Protein AF-A0A7S0AYR3-F1 (afdb_monomer_lite)

Secondary structure (DSSP, 8-state):
-------------GGGGG-EEEEEEETTEEEEEEEEEPPTT----STTTT-EEEEE-TT-GGGHHHHHHIIIIIHHHHHHHTT-TTSPPPSEEEEEEEE-SPTT--GGG--EEEEEEE-SS---GGGGGGS--SS-TT--GGG--HHHHHHHHHHHHHHHHHHHHHHHHH--S------SSS---TTS-------TTPPPPPSS-SSEEEE-----TTSGGGSTTB-TTSSBTTHHHHHHHHHHTT-EEEE-

Organism: NCBI:txid73915

Structure (mmCIF, N/CA/C/O backbone):
data_AF-A0A7S0AYR3-F1
#
_entry.id   AF-A0A7S0AYR3-F1
#
loop_
_atom_site.group_PDB
_atom_site.id
_atom_site.type_symbol
_atom_site.label_atom_id
_atom_site.label_alt_id
_atom_site.label_comp_id
_atom_site.label_asym_id
_atom_site.label_entity_id
_atom_site.label_seq_id
_atom_site.pdbx_PDB_ins_code
_atom_site.Cartn_x
_atom_site.Cartn_y
_atom_site.Cartn_z
_atom_site.occupancy
_atom_site.B_iso_or_equiv
_atom_site.a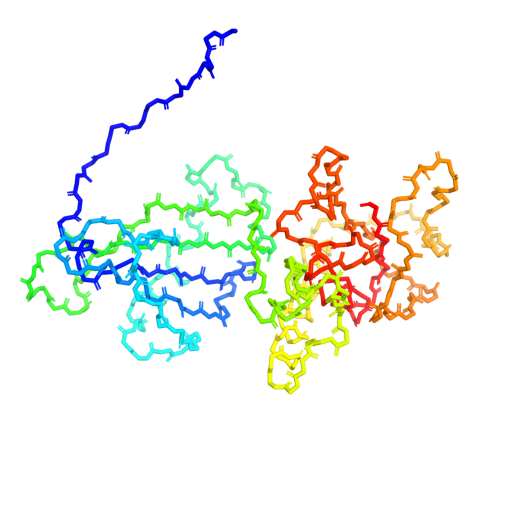uth_seq_id
_atom_site.auth_comp_id
_atom_site.auth_asym_id
_atom_site.auth_atom_id
_atom_site.pdbx_PDB_model_num
ATOM 1 N N . LYS A 1 1 ? -22.789 14.370 -20.259 1.00 51.50 1 LYS A N 1
ATOM 2 C CA . LYS A 1 1 ? -23.523 13.195 -19.720 1.00 51.50 1 LYS A CA 1
ATOM 3 C C . LYS A 1 1 ? -23.728 13.430 -18.230 1.00 51.50 1 LYS A C 1
ATOM 5 O O . LYS A 1 1 ? -22.760 13.829 -17.597 1.00 51.50 1 LYS A O 1
ATOM 10 N N . ALA A 1 2 ? -24.933 13.230 -17.687 1.00 57.47 2 ALA A N 1
ATOM 11 C CA . ALA A 1 2 ? -25.110 13.187 -16.234 1.00 57.47 2 ALA A CA 1
ATOM 12 C C . ALA A 1 2 ? -24.181 12.091 -15.689 1.00 57.47 2 ALA A C 1
ATOM 14 O O . ALA A 1 2 ? -24.206 10.976 -16.206 1.00 57.47 2 ALA A O 1
ATOM 15 N N . ALA A 1 3 ? -23.311 12.425 -14.736 1.00 65.19 3 ALA A N 1
ATOM 16 C CA . ALA A 1 3 ? -22.175 11.589 -14.338 1.00 65.19 3 ALA A CA 1
ATOM 17 C C . ALA A 1 3 ? -22.561 10.263 -13.646 1.00 65.19 3 ALA A C 1
ATOM 19 O O . ALA A 1 3 ? -21.675 9.530 -13.226 1.00 65.19 3 ALA A O 1
ATOM 20 N N . GLY A 1 4 ? -23.858 9.945 -13.530 1.00 81.69 4 GLY A N 1
ATOM 21 C CA . GLY A 1 4 ? -24.338 8.660 -13.013 1.00 81.69 4 GLY A CA 1
ATOM 22 C C . GLY A 1 4 ? -23.860 8.345 -11.595 1.00 81.69 4 GLY A C 1
ATOM 23 O O . GLY A 1 4 ? -23.744 7.174 -11.250 1.00 81.69 4 GLY A O 1
ATOM 24 N N . GLY A 1 5 ? -23.535 9.374 -10.805 1.00 84.44 5 GLY A N 1
ATOM 25 C CA . GLY A 1 5 ? -23.033 9.203 -9.447 1.00 84.44 5 GLY A CA 1
ATOM 26 C C . GLY A 1 5 ? -24.028 8.435 -8.580 1.00 84.44 5 GLY A C 1
ATOM 27 O O . GLY A 1 5 ? -25.239 8.626 -8.691 1.00 84.44 5 GLY A O 1
ATOM 28 N N . GLN A 1 6 ? -23.502 7.566 -7.724 1.00 88.31 6 GLN A N 1
ATOM 29 C CA . GLN A 1 6 ? -24.272 6.868 -6.700 1.00 88.31 6 GLN A CA 1
ATOM 30 C C . GLN A 1 6 ? -24.151 7.625 -5.374 1.00 88.31 6 GLN A C 1
ATOM 32 O O . GLN A 1 6 ? -23.121 8.243 -5.104 1.00 88.31 6 GLN A O 1
ATOM 37 N N . LEU A 1 7 ? -25.203 7.584 -4.555 1.00 89.88 7 LEU A N 1
ATOM 38 C CA . LEU A 1 7 ? -25.220 8.181 -3.222 1.00 89.88 7 LEU A CA 1
ATOM 39 C C . LEU A 1 7 ? -25.260 7.076 -2.170 1.00 89.88 7 LEU A C 1
ATOM 41 O O . LEU A 1 7 ? -26.056 6.144 -2.272 1.00 89.88 7 LEU A O 1
ATOM 45 N N . VAL A 1 8 ? -24.417 7.218 -1.151 1.00 89.06 8 VAL A N 1
ATOM 46 C CA . VAL A 1 8 ? -24.437 6.388 0.052 1.00 89.06 8 VAL A CA 1
ATOM 47 C C . VAL A 1 8 ? -24.886 7.271 1.209 1.00 89.06 8 VAL A C 1
ATOM 49 O O . VAL A 1 8 ? -24.189 8.219 1.566 1.00 89.06 8 VAL A O 1
ATOM 52 N N . ASP A 1 9 ? -26.054 6.970 1.775 1.00 93.00 9 ASP A N 1
ATOM 53 C CA . ASP A 1 9 ? -26.530 7.599 3.007 1.00 93.00 9 ASP A CA 1
ATOM 54 C C . ASP A 1 9 ? -26.055 6.764 4.202 1.00 93.00 9 ASP A C 1
ATOM 56 O O . ASP A 1 9 ? -26.453 5.609 4.372 1.00 93.00 9 ASP A O 1
ATOM 60 N N . GLN A 1 10 ? -25.141 7.326 4.990 1.00 90.75 10 GLN A N 1
ATOM 61 C CA . GLN A 1 10 ? -24.506 6.654 6.120 1.00 90.75 10 GLN A CA 1
ATOM 62 C C . GLN A 1 10 ? -24.654 7.475 7.397 1.00 90.75 10 GLN A C 1
ATOM 64 O O . GLN A 1 10 ? -24.630 8.706 7.388 1.00 90.75 10 GLN A O 1
ATOM 69 N N . ARG A 1 11 ? -24.752 6.782 8.535 1.00 92.56 11 ARG A N 1
ATOM 70 C CA . ARG A 1 11 ? -24.804 7.435 9.844 1.00 92.56 11 ARG A CA 1
ATOM 71 C C . ARG A 1 11 ? -23.529 8.246 10.086 1.00 92.56 11 ARG A C 1
ATOM 73 O O . ARG A 1 11 ? -22.422 7.723 9.980 1.00 92.56 11 ARG A O 1
ATOM 80 N N . PHE A 1 12 ? -23.697 9.488 10.531 1.00 93.00 12 PHE A N 1
ATOM 81 C CA . PHE A 1 12 ? -22.582 10.315 10.977 1.00 93.00 12 PHE A CA 1
ATOM 82 C C . PHE A 1 12 ? -21.907 9.735 12.231 1.00 93.00 12 PHE A C 1
ATOM 84 O O . PHE A 1 12 ? -22.576 9.418 13.217 1.00 93.00 12 PHE A O 1
ATOM 91 N N . CYS A 1 13 ? -20.576 9.632 12.203 1.00 94.50 13 CYS A N 1
ATOM 92 C CA . CYS A 1 13 ? -19.769 9.154 13.324 1.00 94.50 13 CYS A CA 1
ATOM 93 C C . CYS A 1 13 ? -19.052 10.332 13.998 1.00 94.50 13 CYS A C 1
ATOM 95 O O . CYS A 1 13 ? -18.014 10.774 13.506 1.00 94.50 13 CYS A O 1
ATOM 97 N N . PRO A 1 14 ? -19.577 10.857 15.122 1.00 94.44 14 PRO A N 1
ATOM 98 C CA . PRO A 1 14 ? -19.127 12.131 15.684 1.00 94.44 14 PRO A CA 1
ATOM 99 C C . PRO A 1 14 ? -17.689 12.104 16.203 1.00 94.44 14 PRO A C 1
ATOM 101 O O . PRO A 1 14 ? -17.034 13.142 16.221 1.00 94.44 14 PRO A O 1
ATOM 104 N N . ARG A 1 15 ? -17.160 10.928 16.562 1.00 95.75 15 ARG A N 1
ATOM 105 C CA . ARG A 1 15 ? -15.766 10.781 17.005 1.00 95.75 15 ARG A CA 1
ATOM 106 C C . ARG A 1 15 ? -14.754 10.844 15.854 1.00 95.75 15 ARG A C 1
ATOM 108 O O . ARG A 1 15 ? -13.565 10.707 16.105 1.00 95.75 15 ARG A O 1
ATOM 115 N N . ILE A 1 16 ? -15.168 11.153 14.618 1.00 95.38 16 ILE A N 1
ATOM 116 C CA . ILE A 1 16 ? -14.233 11.508 13.532 1.00 95.38 16 ILE A CA 1
ATOM 117 C C . ILE A 1 16 ? -13.296 12.663 13.921 1.00 95.38 16 ILE A C 1
ATOM 119 O O . ILE A 1 16 ? -12.164 12.725 13.451 1.00 95.38 16 ILE A O 1
ATOM 123 N N . VAL A 1 17 ? -13.720 13.538 14.839 1.00 95.25 17 VAL A N 1
ATOM 124 C CA . VAL A 1 17 ? -12.881 14.611 15.403 1.00 95.25 17 VAL A CA 1
ATOM 125 C C . VAL A 1 17 ? -11.670 14.086 16.192 1.00 95.25 17 VAL A C 1
ATOM 127 O O . VAL A 1 17 ? -10.674 14.792 16.352 1.00 95.25 17 VAL A O 1
ATOM 130 N N . GLU A 1 18 ? -11.725 12.840 16.671 1.00 95.38 18 GLU A N 1
ATOM 131 C CA . GLU A 1 18 ? -10.595 12.150 17.306 1.00 95.38 18 GLU A CA 1
ATOM 132 C C . GLU A 1 18 ? -9.634 11.560 16.273 1.00 95.38 18 GLU A C 1
ATOM 134 O O . GLU A 1 18 ? -8.476 11.299 16.595 1.00 95.38 18 GLU A O 1
ATOM 139 N N . GLY A 1 19 ? -10.086 11.422 15.030 1.00 95.38 19 GLY A N 1
ATOM 140 C CA . GLY A 1 19 ? -9.320 10.995 13.873 1.00 95.38 19 GLY A CA 1
ATOM 141 C C . GLY A 1 19 ? -9.738 9.638 13.321 1.00 95.38 19 GLY A C 1
ATOM 142 O O . GLY A 1 19 ? -10.281 8.783 14.016 1.00 95.38 19 GLY A O 1
ATOM 143 N N . GLU A 1 20 ? -9.447 9.460 12.041 1.00 96.50 20 GLU A N 1
ATOM 144 C CA . GLU A 1 20 ? -9.589 8.204 11.316 1.00 96.50 20 GLU A CA 1
ATOM 145 C C . GLU A 1 20 ? -8.291 7.400 11.426 1.00 96.50 20 GLU A C 1
ATOM 147 O O . GLU A 1 20 ? -7.193 7.956 11.340 1.00 96.50 20 GLU A O 1
ATOM 152 N N . VAL A 1 21 ? -8.401 6.090 11.614 1.00 97.44 21 VAL A N 1
ATOM 153 C CA . VAL A 1 21 ? -7.250 5.187 11.704 1.00 97.44 21 VAL A CA 1
ATOM 154 C C . VAL A 1 21 ? -7.189 4.353 10.436 1.00 97.44 21 VAL A C 1
ATOM 156 O O . VAL A 1 21 ? -8.053 3.520 10.201 1.00 97.44 21 VAL A O 1
ATOM 159 N N . ARG A 1 22 ? -6.163 4.557 9.617 1.00 97.19 22 ARG A N 1
ATOM 160 C CA . ARG A 1 22 ? -5.899 3.764 8.415 1.00 97.19 22 ARG A CA 1
ATOM 161 C C . ARG A 1 22 ? -4.898 2.665 8.727 1.00 97.19 22 ARG A C 1
ATOM 163 O O . ARG A 1 22 ? -3.806 2.959 9.208 1.00 97.19 22 ARG A O 1
ATOM 170 N N . PHE A 1 23 ? -5.225 1.423 8.394 1.00 97.88 23 PHE A N 1
ATOM 171 C CA . PHE A 1 23 ? -4.234 0.350 8.325 1.00 97.88 23 PHE A CA 1
ATOM 172 C C . PHE A 1 23 ? -3.729 0.199 6.898 1.00 97.88 23 PHE A C 1
ATOM 174 O O . PHE A 1 23 ? -4.521 0.118 5.961 1.00 97.88 23 PHE A O 1
ATOM 181 N N . ASN A 1 24 ? -2.412 0.116 6.757 1.00 97.06 24 ASN A N 1
ATOM 182 C CA . ASN A 1 24 ? -1.744 -0.314 5.539 1.00 97.06 24 ASN A CA 1
ATOM 183 C C . ASN A 1 24 ? -1.625 -1.838 5.570 1.00 97.06 24 ASN A C 1
ATOM 185 O O . ASN A 1 24 ? -1.014 -2.391 6.485 1.00 97.06 24 ASN A O 1
ATOM 189 N N . MET A 1 25 ? -2.224 -2.510 4.593 1.00 98.06 25 MET A N 1
ATOM 190 C CA . MET A 1 25 ? -2.400 -3.957 4.583 1.00 98.06 25 MET A CA 1
ATOM 191 C C . MET A 1 25 ? -1.690 -4.581 3.382 1.00 98.06 25 MET A C 1
ATOM 193 O O . MET A 1 25 ? -1.932 -4.199 2.236 1.00 98.06 25 MET A O 1
ATOM 197 N N . ILE A 1 26 ? -0.855 -5.589 3.643 1.00 97.88 26 ILE A N 1
ATOM 198 C CA . ILE A 1 26 ? -0.273 -6.456 2.616 1.00 97.88 26 ILE A CA 1
ATOM 199 C C . ILE A 1 26 ? -0.867 -7.854 2.768 1.00 97.88 26 ILE A C 1
ATOM 201 O O . ILE A 1 26 ? -0.518 -8.605 3.686 1.00 97.88 26 ILE A O 1
ATOM 205 N N . GLY A 1 27 ? -1.817 -8.189 1.897 1.00 96.44 27 GLY A N 1
ATOM 206 C CA . GLY A 1 27 ? -2.684 -9.345 2.084 1.00 96.44 27 GLY A CA 1
ATOM 207 C C . GLY A 1 27 ? -3.439 -9.252 3.413 1.00 96.44 27 GLY A C 1
ATOM 208 O O . GLY A 1 27 ? -4.215 -8.329 3.645 1.00 96.44 27 GLY A O 1
ATOM 209 N N . ASP A 1 28 ? -3.181 -10.202 4.305 1.00 96.38 28 ASP A N 1
ATOM 210 C CA . ASP A 1 28 ? -3.759 -10.282 5.650 1.00 96.38 28 ASP A CA 1
ATOM 211 C C . ASP A 1 28 ? -2.890 -9.649 6.753 1.00 96.38 28 ASP A C 1
ATOM 213 O O . ASP A 1 28 ? -3.198 -9.771 7.937 1.00 96.38 28 ASP A O 1
ATOM 217 N N . THR A 1 29 ? -1.787 -8.993 6.389 1.00 97.69 29 THR A N 1
ATOM 218 C CA . THR A 1 29 ? -0.799 -8.468 7.339 1.00 97.69 29 THR A CA 1
ATOM 219 C C . THR A 1 29 ? -0.869 -6.946 7.408 1.00 97.69 29 THR A C 1
ATOM 221 O O . THR A 1 29 ? -0.679 -6.279 6.394 1.00 97.69 29 THR A O 1
ATOM 224 N N . CYS A 1 30 ? -1.101 -6.391 8.600 1.00 97.75 30 CYS A N 1
ATOM 225 C CA . CYS A 1 30 ? -0.952 -4.955 8.838 1.00 97.75 30 CYS A CA 1
ATOM 226 C C . CYS A 1 30 ? 0.539 -4.600 8.875 1.00 97.75 30 CYS A C 1
ATOM 228 O O . CYS A 1 30 ? 1.306 -5.223 9.607 1.00 97.75 30 CYS A O 1
ATOM 230 N N . THR A 1 31 ? 0.957 -3.619 8.081 1.00 96.25 31 THR A N 1
ATOM 231 C CA . THR A 1 31 ? 2.358 -3.186 7.992 1.00 96.25 31 THR A CA 1
ATOM 232 C C . THR A 1 31 ? 2.607 -1.804 8.564 1.00 96.25 31 THR A C 1
ATOM 234 O O . THR A 1 31 ? 3.761 -1.447 8.772 1.00 96.25 31 THR A O 1
ATOM 237 N N . GLY A 1 32 ? 1.555 -1.034 8.817 1.00 96.00 32 GLY A N 1
ATOM 238 C CA . GLY A 1 32 ? 1.656 0.294 9.397 1.00 96.00 32 GLY A CA 1
ATOM 239 C C . GLY A 1 32 ? 0.284 0.889 9.659 1.00 96.00 32 GLY A C 1
ATOM 240 O O . GLY A 1 32 ? -0.708 0.495 9.041 1.00 96.00 32 GLY A O 1
ATOM 241 N N . ILE A 1 33 ? 0.247 1.846 10.576 1.00 97.38 33 ILE A N 1
ATOM 242 C CA . ILE A 1 33 ? -0.976 2.512 11.009 1.00 97.38 33 ILE A CA 1
ATOM 243 C C . ILE A 1 33 ? -0.800 4.015 10.807 1.00 97.38 33 ILE A C 1
ATOM 245 O O . ILE A 1 33 ? 0.235 4.580 11.153 1.00 97.38 33 ILE A O 1
ATOM 249 N N . ILE A 1 34 ? -1.809 4.671 10.243 1.00 95.19 34 ILE A N 1
ATOM 250 C CA . ILE A 1 34 ? -1.836 6.123 10.068 1.00 95.19 34 ILE A CA 1
ATOM 251 C C . ILE A 1 34 ? -3.046 6.661 10.817 1.00 95.19 34 ILE A C 1
ATOM 253 O O . ILE A 1 34 ? -4.183 6.355 10.466 1.00 95.19 34 ILE A O 1
ATOM 257 N N . HIS A 1 35 ? -2.810 7.486 11.832 1.00 96.69 35 HIS A N 1
ATOM 258 C CA . HIS A 1 35 ? -3.869 8.222 12.515 1.00 96.69 35 HIS A CA 1
ATOM 259 C C . HIS A 1 35 ? -4.005 9.600 11.871 1.00 96.69 35 HIS A C 1
ATOM 261 O O . HIS A 1 35 ? -3.099 10.428 11.961 1.00 96.69 35 HIS A O 1
ATOM 267 N N . LYS A 1 36 ? -5.127 9.827 11.191 1.00 95.25 36 LYS A N 1
ATOM 268 C CA . LYS A 1 36 ? -5.442 11.060 10.471 1.00 95.25 36 LYS A CA 1
ATOM 269 C C . LYS A 1 36 ? -6.428 11.872 11.300 1.00 95.25 36 LYS A C 1
ATOM 271 O O . LYS A 1 36 ? -7.623 11.576 11.331 1.00 95.25 36 LYS A O 1
ATOM 276 N N . LYS A 1 37 ? -5.942 12.896 11.994 1.00 95.44 37 LYS A N 1
ATOM 277 C CA . LYS A 1 37 ? -6.790 13.768 12.807 1.00 95.44 37 LYS A CA 1
ATOM 278 C C . LYS A 1 37 ? -7.202 15.000 11.995 1.00 95.44 37 LYS A C 1
ATOM 280 O O . LYS A 1 37 ? -6.307 15.703 11.523 1.00 95.44 37 LYS A O 1
ATOM 285 N N . PRO A 1 38 ? -8.507 15.291 11.836 1.00 94.69 38 PRO A N 1
ATOM 286 C CA . PRO A 1 38 ? -8.954 16.532 11.214 1.00 94.69 38 PRO A CA 1
ATOM 287 C C . PRO A 1 38 ? -8.328 17.760 11.877 1.00 94.69 38 PRO A C 1
ATOM 289 O O . PRO A 1 38 ? -8.030 17.747 13.076 1.00 94.69 38 PRO A O 1
ATOM 292 N N . LYS A 1 39 ? -8.178 18.847 11.112 1.00 93.94 39 LYS A N 1
ATOM 293 C CA . LYS A 1 39 ? -7.887 20.159 11.707 1.00 93.94 39 LYS A CA 1
ATOM 294 C C . LYS A 1 39 ? -8.950 20.518 12.749 1.00 93.94 39 LYS A C 1
ATOM 296 O O . LYS A 1 39 ? -10.088 20.058 12.657 1.00 93.94 39 LYS A O 1
ATOM 301 N N . GLU A 1 40 ? -8.605 21.378 13.699 1.00 92.06 40 GLU A N 1
ATOM 302 C CA . GLU A 1 40 ? -9.561 21.867 14.694 1.00 92.06 40 GLU A CA 1
ATOM 303 C C . GLU A 1 40 ? -10.818 22.460 14.026 1.00 92.06 40 GLU A C 1
ATOM 305 O O . GLU A 1 40 ? -10.735 23.165 13.018 1.00 92.06 40 GLU A O 1
ATOM 310 N N . GLY A 1 41 ? -11.997 22.096 14.543 1.00 90.31 41 GLY A N 1
ATOM 311 C CA . GLY A 1 41 ? -13.297 22.443 13.953 1.00 90.31 41 GLY A CA 1
ATOM 312 C C . GLY A 1 41 ? -13.646 21.704 12.650 1.00 90.31 41 GLY A C 1
ATOM 313 O O . GLY A 1 41 ? -14.733 21.897 12.111 1.00 90.31 41 GLY A O 1
ATOM 314 N N . GLY A 1 42 ? -12.752 20.861 12.127 1.00 89.81 42 GLY A N 1
ATOM 315 C CA . GLY A 1 42 ? -12.965 20.052 10.932 1.00 89.81 42 GLY A CA 1
ATOM 316 C C . GLY A 1 42 ? -13.549 18.669 11.230 1.00 89.81 42 GLY A C 1
ATOM 317 O O . GLY A 1 42 ? -13.337 18.092 12.292 1.00 89.81 42 GLY A O 1
ATOM 318 N N . ILE A 1 43 ? -14.245 18.111 10.238 1.00 90.12 43 ILE A N 1
ATOM 319 C CA . ILE A 1 43 ? -14.801 16.744 10.270 1.00 90.12 43 ILE A CA 1
ATOM 320 C C . ILE A 1 43 ? -14.255 15.848 9.146 1.00 90.12 43 ILE A C 1
ATOM 322 O O . ILE A 1 43 ? -14.737 14.738 8.958 1.00 90.12 43 ILE A O 1
ATOM 326 N N . SER A 1 44 ? -13.268 16.328 8.380 1.00 86.56 44 SER A N 1
ATOM 327 C CA . SER A 1 44 ? -12.641 15.581 7.282 1.00 86.56 44 SER A CA 1
ATOM 328 C C . SER A 1 44 ? -11.165 15.338 7.563 1.00 86.56 44 SER A C 1
ATOM 330 O O . SER A 1 44 ? -10.405 16.296 7.714 1.00 86.56 44 SER A O 1
ATOM 332 N N . ALA A 1 45 ? -10.782 14.061 7.578 1.00 82.06 45 ALA A N 1
ATOM 333 C CA . ALA A 1 45 ? -9.422 13.573 7.810 1.00 82.06 45 ALA A CA 1
ATOM 334 C C . ALA A 1 45 ? -8.597 13.402 6.509 1.00 82.06 45 ALA A C 1
ATOM 336 O O . ALA A 1 45 ? -7.473 12.892 6.522 1.00 82.06 45 ALA A O 1
ATOM 337 N N . VAL A 1 46 ? -9.152 13.815 5.365 1.00 80.12 46 VAL A N 1
ATOM 338 C CA . VAL A 1 46 ? -8.547 13.639 4.035 1.00 80.12 46 VAL A CA 1
ATOM 339 C C . VAL A 1 46 ? -7.325 14.553 3.848 1.00 80.12 46 VAL A C 1
ATOM 341 O O . VAL A 1 46 ? -7.194 15.599 4.486 1.00 80.12 46 VAL A O 1
ATOM 344 N N . GLY A 1 47 ? -6.399 14.155 2.973 1.00 72.94 47 GLY A N 1
ATOM 345 C CA . GLY A 1 47 ? -5.243 14.972 2.607 1.00 72.94 47 GLY A CA 1
ATOM 346 C C . GLY A 1 47 ? -5.675 16.324 2.027 1.00 72.94 47 GLY A C 1
ATOM 347 O O . GLY A 1 47 ? -6.667 16.412 1.309 1.00 72.94 47 GLY A O 1
ATOM 348 N N . GLY A 1 48 ? -4.950 17.392 2.364 1.00 74.12 48 GLY A N 1
ATOM 349 C CA . GLY A 1 48 ? -5.253 18.750 1.890 1.00 74.12 48 GLY A CA 1
ATOM 350 C C . GLY A 1 48 ? -6.297 19.518 2.711 1.00 74.12 48 GLY A C 1
ATOM 351 O O . GLY A 1 48 ? -6.462 20.715 2.498 1.00 74.12 48 GLY A O 1
ATOM 352 N N . THR A 1 49 ? -6.953 18.901 3.703 1.00 82.06 49 THR A N 1
ATOM 353 C CA . THR A 1 49 ? -7.911 19.611 4.581 1.00 82.06 49 THR A CA 1
ATOM 354 C C . THR A 1 49 ? -7.263 20.292 5.792 1.00 82.06 49 THR A C 1
ATOM 356 O O . THR A 1 49 ? -7.965 20.926 6.583 1.00 82.06 49 THR A O 1
ATOM 359 N N . GLY A 1 50 ? -5.937 20.182 5.940 1.00 86.12 50 GLY A N 1
ATOM 360 C CA . GLY A 1 50 ? -5.184 20.612 7.128 1.00 86.12 50 GLY A CA 1
ATOM 361 C C . GLY A 1 50 ? -5.118 19.559 8.240 1.00 86.12 50 GLY A C 1
ATOM 362 O O . GLY A 1 50 ? -4.728 19.873 9.359 1.00 86.12 50 GLY A O 1
ATOM 363 N N . SER A 1 51 ? -5.524 18.325 7.944 1.00 90.44 51 SER A N 1
ATOM 364 C CA . SER A 1 51 ? -5.431 17.188 8.860 1.00 90.44 51 SER A CA 1
ATOM 365 C C . SER A 1 51 ? -3.984 16.853 9.239 1.00 90.44 51 SER A C 1
ATOM 367 O O . SER A 1 51 ? -3.084 16.920 8.403 1.00 90.44 51 SER A O 1
ATOM 369 N N . ILE A 1 52 ? -3.778 16.431 10.486 1.00 91.19 52 ILE A N 1
ATOM 370 C CA . ILE A 1 52 ? -2.484 15.995 11.026 1.00 91.19 52 ILE A CA 1
ATOM 371 C C . ILE A 1 52 ? -2.384 14.475 10.908 1.00 91.19 52 ILE A C 1
ATOM 373 O O . ILE A 1 52 ? -3.305 13.757 11.298 1.00 91.19 52 ILE A O 1
ATOM 377 N N . TYR A 1 53 ? -1.273 13.994 10.350 1.00 92.38 53 TYR A N 1
ATOM 378 C CA . TYR A 1 53 ? -1.035 12.579 10.077 1.00 92.38 53 TYR A CA 1
ATOM 379 C C . TYR A 1 53 ? 0.072 12.084 10.999 1.00 92.38 53 TYR A C 1
ATOM 381 O O . TYR A 1 53 ? 1.205 12.558 10.914 1.00 92.38 53 TYR A O 1
ATOM 389 N N . THR A 1 54 ? -0.249 11.110 11.846 1.00 94.81 54 THR A N 1
ATOM 390 C CA . THR A 1 54 ? 0.738 10.424 12.683 1.00 94.81 54 THR A CA 1
ATOM 391 C C . THR A 1 54 ? 0.914 8.999 12.187 1.00 94.81 54 THR A C 1
ATOM 393 O O . THR A 1 54 ? -0.066 8.274 12.015 1.00 94.81 54 THR A O 1
ATOM 396 N N . PHE A 1 55 ? 2.161 8.604 11.949 1.00 93.50 55 PHE A N 1
ATOM 397 C CA . PHE A 1 55 ? 2.521 7.291 11.423 1.00 93.50 55 PHE A CA 1
ATOM 398 C C . PHE A 1 55 ? 3.054 6.413 12.549 1.00 93.50 55 PHE A C 1
ATOM 400 O O . PHE A 1 55 ? 3.936 6.832 13.296 1.00 93.50 55 PHE A O 1
ATOM 407 N N . TYR A 1 56 ? 2.542 5.193 12.631 1.00 95.94 56 TYR A N 1
ATOM 408 C CA . TYR A 1 56 ? 2.917 4.205 13.628 1.00 95.94 56 TYR A CA 1
ATOM 409 C C . TYR A 1 56 ? 3.267 2.868 12.972 1.00 95.94 56 TYR A C 1
ATOM 411 O O . TYR A 1 56 ? 2.837 2.563 11.852 1.00 95.94 56 TYR A O 1
ATOM 419 N N . GLY A 1 57 ? 4.028 2.053 13.703 1.00 95.00 57 GLY A N 1
ATOM 420 C CA . GLY A 1 57 ? 4.232 0.648 13.366 1.00 95.00 57 GLY A CA 1
ATOM 421 C C . GLY A 1 57 ? 2.959 -0.189 13.572 1.00 95.00 57 GLY A C 1
ATOM 422 O O . GLY A 1 57 ? 1.995 0.280 14.180 1.00 95.00 57 GLY A O 1
ATOM 423 N N . PRO A 1 58 ? 2.939 -1.439 13.080 1.00 95.75 58 PRO A N 1
ATOM 424 C CA . PRO A 1 58 ? 1.775 -2.322 13.198 1.00 95.75 58 PRO A CA 1
ATOM 425 C C . PRO A 1 58 ? 1.476 -2.764 14.642 1.00 95.75 58 PRO A C 1
ATOM 427 O O . PRO A 1 58 ? 0.341 -3.136 14.935 1.00 95.75 58 PRO A O 1
ATOM 430 N N . ASP A 1 59 ? 2.467 -2.682 15.535 1.00 96.38 59 ASP A N 1
ATOM 431 C CA . ASP A 1 59 ? 2.385 -3.110 16.939 1.00 96.38 59 ASP A CA 1
ATOM 432 C C . ASP A 1 59 ? 2.091 -1.955 17.916 1.00 96.38 59 ASP A C 1
ATOM 434 O O . ASP A 1 59 ? 2.302 -2.087 19.120 1.00 96.38 59 ASP A O 1
ATOM 438 N N . GLU A 1 60 ? 1.632 -0.807 17.413 1.00 97.62 60 GLU A N 1
ATOM 439 C CA . GLU A 1 60 ? 1.325 0.367 18.234 1.00 97.62 60 GLU A CA 1
ATOM 440 C C . GLU A 1 60 ? 0.290 0.055 19.326 1.00 97.62 60 GLU A C 1
ATOM 442 O O . GLU A 1 60 ? -0.857 -0.300 19.030 1.00 97.62 60 GLU A O 1
ATOM 447 N N . GLU A 1 61 ? 0.682 0.246 20.592 1.00 96.62 61 GLU A N 1
ATOM 448 C CA . GLU A 1 61 ? -0.136 -0.126 21.753 1.00 96.62 61 GLU A CA 1
ATOM 449 C C . GLU A 1 61 ? -1.476 0.617 21.748 1.00 96.62 61 GLU A C 1
ATOM 451 O O . GLU A 1 61 ? -2.510 0.006 22.005 1.00 96.62 61 GLU A O 1
ATOM 456 N N . LYS A 1 62 ? -1.483 1.895 21.338 1.00 94.94 62 LYS A N 1
ATOM 457 C CA . LYS A 1 62 ? -2.694 2.727 21.257 1.00 94.94 62 LYS A CA 1
ATOM 458 C C . LYS A 1 62 ? -3.820 2.109 20.417 1.00 94.94 62 LYS A C 1
ATOM 460 O O . LYS A 1 62 ? -4.986 2.405 20.657 1.00 94.94 62 LYS A O 1
ATOM 465 N N . PHE A 1 63 ? -3.492 1.295 19.412 1.00 96.69 63 PHE A N 1
ATOM 466 C CA . PHE A 1 63 ? -4.476 0.677 18.514 1.00 96.69 63 PHE A CA 1
ATOM 467 C C . PHE A 1 63 ? -4.508 -0.846 18.627 1.00 96.69 63 PHE A C 1
ATOM 469 O O . PHE A 1 63 ? -5.159 -1.515 17.824 1.00 96.69 63 PHE A O 1
ATOM 476 N N . LYS A 1 64 ? -3.838 -1.426 19.622 1.00 96.00 64 LYS A N 1
ATOM 477 C CA . LYS A 1 64 ? -3.638 -2.872 19.734 1.00 96.00 64 LYS A CA 1
ATOM 478 C C . LYS A 1 64 ? -4.932 -3.659 19.857 1.00 96.00 64 LYS A C 1
ATOM 480 O O . LYS A 1 64 ? -5.043 -4.731 19.254 1.00 96.00 64 LYS A O 1
ATOM 485 N N . THR A 1 65 ? -5.915 -3.141 20.592 1.00 95.62 65 THR A N 1
ATOM 486 C CA . THR A 1 65 ? -7.235 -3.774 20.711 1.00 95.62 65 THR A CA 1
ATOM 487 C C . THR A 1 65 ? -7.938 -3.831 19.352 1.00 95.62 65 THR A C 1
ATOM 489 O O . THR A 1 65 ? -8.412 -4.898 18.946 1.00 95.62 65 THR A O 1
ATOM 492 N N . LEU A 1 66 ? -7.922 -2.727 18.592 1.00 97.38 66 LEU A N 1
ATOM 493 C CA . LEU A 1 66 ? -8.432 -2.672 17.219 1.00 97.38 66 LEU A CA 1
ATOM 494 C C . LEU A 1 66 ? -7.671 -3.638 16.301 1.00 97.38 66 LEU A C 1
ATOM 496 O O . LEU A 1 66 ? -8.296 -4.484 15.662 1.00 97.38 66 LEU A O 1
ATOM 500 N N . THR A 1 67 ? -6.338 -3.562 16.272 1.00 97.44 67 THR A N 1
ATOM 501 C CA . THR A 1 67 ? -5.478 -4.417 15.441 1.00 97.44 67 THR A CA 1
ATOM 502 C C . THR A 1 67 ? -5.737 -5.895 15.720 1.00 97.44 67 THR A C 1
ATOM 504 O O . THR A 1 67 ? -5.982 -6.676 14.801 1.00 97.44 67 THR A O 1
ATOM 507 N N . THR A 1 68 ? -5.763 -6.288 16.995 1.00 96.06 68 THR A N 1
ATOM 508 C CA . THR A 1 68 ? -5.976 -7.681 17.407 1.00 96.06 68 THR A CA 1
ATOM 509 C C . THR A 1 68 ? -7.349 -8.185 16.981 1.00 96.06 68 THR A C 1
ATOM 511 O O . THR A 1 68 ? -7.450 -9.256 16.374 1.00 96.06 68 THR A O 1
ATOM 514 N N . ASN A 1 69 ? -8.404 -7.423 17.275 1.00 95.56 69 ASN A N 1
ATOM 515 C CA . ASN A 1 69 ? -9.770 -7.802 16.927 1.00 95.56 69 ASN A CA 1
ATOM 516 C C . ASN A 1 69 ? -9.951 -7.885 15.410 1.00 95.56 69 ASN A C 1
ATOM 518 O O . ASN A 1 69 ? -10.492 -8.873 14.905 1.00 95.56 69 ASN A O 1
ATOM 522 N N . TYR A 1 70 ? -9.440 -6.899 14.676 1.00 97.06 70 TYR A N 1
ATOM 523 C CA . TYR A 1 70 ? -9.566 -6.864 13.230 1.00 97.06 70 TYR A CA 1
ATOM 524 C C . TYR A 1 70 ? -8.865 -8.055 12.575 1.00 97.06 70 TYR A C 1
ATOM 526 O O . TYR A 1 70 ? -9.520 -8.850 11.899 1.00 97.06 70 TYR A O 1
ATOM 534 N N . LEU A 1 71 ? -7.569 -8.248 12.841 1.00 97.00 71 LEU A N 1
ATOM 535 C CA . LEU A 1 71 ? -6.774 -9.286 12.180 1.00 97.00 71 LEU A CA 1
ATOM 536 C C . LEU A 1 71 ? -7.221 -10.706 12.554 1.00 97.00 71 LEU A C 1
ATOM 538 O O . LEU A 1 71 ? -7.247 -11.586 11.696 1.00 97.00 71 LEU A O 1
ATOM 542 N N . LYS A 1 72 ? -7.606 -10.952 13.816 1.00 95.50 72 LYS A N 1
ATOM 543 C CA . LYS A 1 72 ? -7.954 -12.310 14.279 1.00 95.50 72 LYS A CA 1
ATOM 544 C C . LYS A 1 72 ? -9.414 -12.690 14.039 1.00 95.50 72 LYS A C 1
ATOM 546 O O . LYS A 1 72 ? -9.714 -13.874 13.869 1.00 95.50 72 LYS A O 1
ATOM 551 N N . ARG A 1 73 ? -10.342 -11.728 14.071 1.00 94.00 73 ARG A N 1
ATOM 552 C CA . ARG A 1 73 ? -11.788 -12.011 14.081 1.00 94.00 73 ARG A CA 1
ATOM 553 C C . ARG A 1 73 ? -12.511 -11.497 12.846 1.00 94.00 73 ARG A C 1
ATOM 555 O O . ARG A 1 73 ? -13.353 -12.226 12.311 1.00 94.00 73 ARG A O 1
ATOM 562 N N . ASP A 1 74 ? -12.240 -10.262 12.438 1.00 95.81 74 ASP A N 1
ATOM 563 C CA . ASP A 1 74 ? -13.122 -9.535 11.520 1.00 95.81 74 ASP A CA 1
ATOM 564 C C . ASP A 1 74 ? -12.634 -9.559 10.070 1.00 95.81 74 ASP A C 1
ATOM 566 O O . ASP A 1 74 ? -13.457 -9.704 9.169 1.00 95.81 74 ASP A O 1
ATOM 570 N N . LEU A 1 75 ? -11.319 -9.571 9.838 1.00 96.75 75 LEU A N 1
ATOM 571 C CA . LEU A 1 75 ? -10.708 -9.602 8.508 1.00 96.75 75 LEU A CA 1
ATOM 572 C C . LEU A 1 75 ? -11.249 -10.741 7.628 1.00 96.75 75 LEU A C 1
ATOM 574 O O . LEU A 1 75 ? -11.640 -10.529 6.482 1.00 96.75 75 LEU A O 1
ATOM 578 N N . ARG A 1 76 ? -11.371 -11.949 8.190 1.00 95.25 76 ARG A N 1
ATOM 579 C CA . ARG A 1 76 ? -11.907 -13.131 7.487 1.00 95.25 76 ARG A CA 1
ATOM 580 C C . ARG A 1 76 ? -13.361 -12.984 7.022 1.00 95.25 76 ARG A C 1
ATOM 582 O O . ARG A 1 76 ? -13.821 -13.777 6.209 1.00 95.25 76 ARG A O 1
ATOM 589 N N . LYS A 1 77 ? -14.102 -12.012 7.561 1.00 95.81 77 LYS A N 1
ATOM 590 C CA . LYS A 1 77 ? -15.500 -11.739 7.200 1.00 95.81 77 LYS A CA 1
ATOM 591 C C . LYS A 1 77 ? -15.618 -10.719 6.067 1.00 95.81 77 LYS A C 1
ATOM 593 O O . LYS A 1 77 ? -16.690 -10.640 5.472 1.00 95.81 77 LYS A O 1
ATOM 598 N N . VAL A 1 78 ? -14.555 -9.967 5.757 1.00 94.31 78 VAL A N 1
ATOM 599 C CA . VAL A 1 78 ? -14.583 -8.870 4.774 1.00 94.31 78 VAL A CA 1
ATOM 600 C C . VAL A 1 78 ? -14.932 -9.395 3.383 1.00 94.31 78 VAL A C 1
ATOM 602 O O . VAL A 1 78 ? -15.993 -9.064 2.864 1.00 94.31 78 VAL A O 1
ATOM 605 N N . MET A 1 79 ? -14.107 -10.279 2.809 1.00 95.38 79 MET A N 1
ATOM 606 C CA . MET A 1 79 ? -14.334 -10.786 1.447 1.00 95.38 79 MET A CA 1
ATOM 607 C C . MET A 1 79 ? -15.689 -11.506 1.292 1.00 95.38 79 MET A C 1
ATOM 609 O O . MET A 1 79 ? -16.398 -11.213 0.328 1.00 95.38 79 MET A O 1
ATOM 613 N N . PRO A 1 80 ? -16.133 -12.369 2.236 1.00 96.19 80 PRO A N 1
ATOM 614 C CA . PRO A 1 80 ? -17.489 -12.917 2.204 1.00 96.19 80 PRO A CA 1
ATOM 615 C C . PRO A 1 80 ? -18.603 -11.868 2.231 1.00 96.19 80 PRO A C 1
ATOM 617 O O . PRO A 1 80 ? -19.574 -12.010 1.493 1.00 96.19 80 PRO A O 1
ATOM 620 N N . SER A 1 81 ? -18.463 -10.805 3.029 1.00 94.62 81 SER A N 1
ATOM 621 C CA . SER A 1 81 ? -19.474 -9.738 3.111 1.00 94.62 81 SER A CA 1
ATOM 622 C C . SER A 1 81 ? -19.573 -8.920 1.821 1.00 94.62 81 SER A C 1
ATOM 624 O O . SER A 1 81 ? -20.621 -8.350 1.539 1.00 94.62 81 SER A O 1
ATOM 626 N N . LEU A 1 82 ? -18.505 -8.899 1.018 1.00 92.56 82 LEU A N 1
ATOM 627 C CA . LEU A 1 82 ? -18.478 -8.284 -0.311 1.00 92.56 82 LEU A CA 1
ATOM 628 C C . LEU A 1 82 ? -18.979 -9.228 -1.421 1.00 92.56 82 LEU A C 1
ATOM 630 O O . LEU A 1 82 ? -18.967 -8.855 -2.589 1.00 92.56 82 LEU A O 1
ATOM 634 N N . GLY A 1 83 ? -19.385 -10.460 -1.089 1.00 95.94 83 GLY A N 1
ATOM 635 C CA . GLY A 1 83 ? -19.749 -11.480 -2.080 1.00 95.94 83 GLY A CA 1
ATOM 636 C C . GLY A 1 83 ? -18.550 -12.075 -2.832 1.00 95.94 83 GLY A C 1
ATOM 637 O O . GLY A 1 83 ? -18.731 -12.780 -3.820 1.00 95.94 83 GLY A O 1
ATOM 638 N N . LEU A 1 84 ? -17.328 -11.834 -2.349 1.00 95.19 84 LEU A N 1
ATOM 639 C CA . LEU A 1 84 ? -16.060 -12.221 -2.973 1.00 95.19 84 LEU A CA 1
ATOM 640 C C . LEU A 1 84 ? -15.335 -13.311 -2.169 1.00 95.19 84 LEU A C 1
ATOM 642 O O . LEU A 1 84 ? -14.113 -13.368 -2.141 1.00 95.19 84 LEU A O 1
ATOM 646 N N . ALA A 1 85 ? -16.073 -14.195 -1.489 1.00 94.12 85 ALA A N 1
ATOM 647 C CA . ALA A 1 85 ? -15.502 -15.208 -0.590 1.00 94.12 85 ALA A CA 1
ATOM 648 C C . ALA A 1 85 ? -14.476 -16.153 -1.250 1.00 94.12 85 ALA A C 1
ATOM 650 O O . ALA A 1 85 ? -13.681 -16.772 -0.547 1.00 94.12 85 ALA A O 1
ATOM 651 N N . LYS A 1 86 ? -14.538 -16.308 -2.579 1.00 90.44 86 LYS A N 1
ATOM 652 C CA . LYS A 1 86 ? -13.636 -17.163 -3.366 1.00 90.44 86 LYS A CA 1
ATOM 653 C C . LYS A 1 86 ? -12.419 -16.416 -3.916 1.00 90.44 86 LYS A C 1
ATOM 655 O O . LYS A 1 86 ? -11.492 -17.068 -4.381 1.00 90.44 86 LYS A O 1
ATOM 660 N N . GLU A 1 87 ? -12.431 -15.088 -3.866 1.00 91.19 87 GLU A N 1
ATOM 661 C CA . GLU A 1 87 ? -11.321 -14.260 -4.324 1.00 91.19 87 GLU A CA 1
ATOM 662 C C . GLU A 1 87 ? -10.301 -14.065 -3.195 1.00 91.19 87 GLU A C 1
ATOM 664 O O . GLU A 1 87 ? -10.678 -14.006 -2.015 1.00 91.19 87 GLU A O 1
ATOM 669 N N . PRO A 1 88 ? -9.003 -13.945 -3.515 1.00 91.44 88 PRO A N 1
ATOM 670 C CA . PRO A 1 88 ? -8.010 -13.577 -2.521 1.00 91.44 88 PRO A CA 1
ATOM 671 C C . PRO A 1 88 ? -8.266 -12.155 -2.007 1.00 91.44 88 PRO A C 1
ATOM 673 O O . PRO A 1 88 ? -8.753 -11.280 -2.724 1.00 91.44 88 PRO A O 1
ATOM 676 N N . ILE A 1 89 ? -7.880 -11.905 -0.756 1.00 94.44 89 ILE A N 1
ATOM 677 C CA . ILE A 1 89 ? -7.798 -10.538 -0.239 1.00 94.44 89 ILE A CA 1
ATOM 678 C C . ILE A 1 89 ? -6.764 -9.738 -1.057 1.00 94.44 89 ILE A C 1
ATOM 680 O O . ILE A 1 89 ? -5.763 -10.332 -1.479 1.00 94.44 89 ILE A O 1
ATOM 684 N N . PRO A 1 90 ? -6.964 -8.427 -1.301 1.00 95.50 90 PRO A N 1
ATOM 685 C CA . PRO A 1 90 ? -6.042 -7.659 -2.129 1.00 95.50 90 PRO A CA 1
ATOM 686 C C . PRO A 1 90 ? -4.598 -7.710 -1.622 1.00 95.50 90 PRO A C 1
ATOM 688 O O . PRO A 1 90 ? -4.336 -7.756 -0.419 1.00 95.50 90 PRO A O 1
ATOM 691 N N . LEU A 1 91 ? -3.644 -7.677 -2.555 1.00 95.88 91 LEU A N 1
ATOM 692 C CA . LEU A 1 91 ? -2.228 -7.760 -2.210 1.00 95.88 91 LEU A CA 1
ATOM 693 C C . LEU A 1 91 ? -1.737 -6.516 -1.466 1.00 95.88 91 LEU A C 1
ATOM 695 O O . LEU A 1 91 ? -1.014 -6.653 -0.490 1.00 95.88 91 LEU A O 1
ATOM 699 N N . TRP A 1 92 ? -2.135 -5.327 -1.916 1.00 96.38 92 TRP A N 1
ATOM 700 C CA . TRP A 1 92 ? -1.801 -4.042 -1.309 1.00 96.38 92 TRP A CA 1
ATOM 701 C C . TRP A 1 92 ? -3.060 -3.192 -1.223 1.00 96.38 92 TRP A C 1
ATOM 703 O O . TRP A 1 92 ? -3.701 -2.923 -2.241 1.00 96.38 92 TRP A O 1
ATOM 713 N N . TRP A 1 93 ? -3.451 -2.833 -0.006 1.00 97.06 93 TRP A N 1
ATOM 714 C CA . TRP A 1 93 ? -4.705 -2.137 0.247 1.00 97.06 93 TRP A CA 1
ATOM 715 C C . TRP A 1 93 ? -4.705 -1.456 1.612 1.00 97.06 93 TRP A C 1
ATOM 717 O O . TRP A 1 93 ? -3.803 -1.645 2.427 1.00 97.06 93 TRP A O 1
ATOM 727 N N . THR A 1 94 ? -5.731 -0.655 1.867 1.00 97.12 94 THR A N 1
ATOM 728 C CA . THR A 1 94 ? -5.961 -0.011 3.153 1.00 97.12 94 THR A CA 1
ATOM 729 C C . THR A 1 94 ? -7.378 -0.236 3.642 1.00 97.12 94 THR A C 1
ATOM 731 O O . THR A 1 94 ? -8.302 -0.471 2.860 1.00 97.12 94 THR A O 1
ATOM 734 N N . THR A 1 95 ? -7.540 -0.132 4.953 1.00 97.06 95 THR A N 1
ATOM 735 C CA . THR A 1 95 ? -8.840 -0.086 5.619 1.00 97.06 95 THR A CA 1
ATOM 736 C C . THR A 1 95 ? -8.840 1.069 6.604 1.00 97.06 95 THR A C 1
ATOM 738 O O . THR A 1 95 ? -7.903 1.213 7.393 1.00 97.06 95 THR A O 1
ATOM 741 N N . ASP A 1 96 ? -9.888 1.881 6.556 1.00 96.69 96 ASP A N 1
ATOM 742 C CA . ASP A 1 96 ? -9.979 3.122 7.314 1.00 96.69 96 ASP A CA 1
ATOM 743 C C . ASP A 1 96 ? -11.095 3.004 8.345 1.00 96.69 96 ASP A C 1
ATOM 745 O O . ASP A 1 96 ? -12.248 2.730 8.006 1.00 96.69 96 ASP A O 1
ATOM 749 N N . PHE A 1 97 ? -10.737 3.180 9.613 1.00 97.56 97 PHE A N 1
ATOM 750 C CA . PHE A 1 97 ? -11.622 3.000 10.749 1.00 97.56 97 PHE A CA 1
ATOM 751 C C . PHE A 1 97 ? -11.982 4.323 11.407 1.00 97.56 97 PHE A C 1
ATOM 753 O O . PHE A 1 97 ? -11.134 5.193 11.610 1.00 97.56 97 PHE A O 1
ATOM 760 N N . ILE A 1 98 ? -13.232 4.416 11.849 1.00 96.94 98 ILE A N 1
ATOM 761 C CA . ILE A 1 98 ? -13.710 5.487 12.717 1.00 96.94 98 ILE A CA 1
ATOM 762 C C . ILE A 1 98 ? -14.244 4.849 13.995 1.00 96.94 98 ILE A C 1
ATOM 764 O O . ILE A 1 98 ? -15.012 3.882 13.965 1.00 96.94 98 ILE A O 1
ATOM 768 N N . LEU A 1 99 ? -13.834 5.391 15.136 1.00 96.69 99 LEU A N 1
ATOM 769 C CA . LEU A 1 99 ? -14.356 4.976 16.426 1.00 96.69 99 LEU A CA 1
ATOM 770 C C . LEU A 1 99 ? -15.814 5.431 16.554 1.00 96.69 99 LEU A C 1
ATOM 772 O O . LEU A 1 99 ? -16.149 6.582 16.295 1.00 96.69 99 LEU A O 1
ATOM 776 N N . SER A 1 100 ? -16.709 4.519 16.915 1.00 95.88 100 SER A N 1
ATOM 777 C CA . SER A 1 100 ? -18.161 4.760 16.911 1.00 95.88 100 SER A CA 1
ATOM 778 C C . SER A 1 100 ? -18.824 4.572 18.274 1.00 95.88 100 SER A C 1
ATOM 780 O O . SER A 1 100 ? -19.957 5.014 18.467 1.00 95.88 100 SER A O 1
ATOM 782 N N . SER A 1 101 ? -18.146 3.927 19.228 1.00 96.62 101 SER A N 1
ATOM 783 C CA . SER A 1 101 ? -18.644 3.797 20.599 1.00 96.62 101 SER A CA 1
ATOM 784 C C . SER A 1 101 ? -18.610 5.146 21.332 1.00 96.62 101 SER A C 1
ATOM 786 O O . SER A 1 101 ? -17.740 5.966 21.035 1.00 96.62 101 SER A O 1
ATOM 788 N N . PRO A 1 102 ? -19.515 5.401 22.298 1.00 96.25 102 PRO A N 1
ATOM 789 C CA . PRO A 1 102 ? -19.537 6.650 23.063 1.00 96.25 102 PRO A CA 1
ATOM 790 C C . PRO A 1 102 ? -18.193 6.999 23.721 1.00 96.25 102 PRO A C 1
ATOM 792 O O . PRO A 1 102 ? -17.416 6.111 24.080 1.00 96.25 102 PRO A O 1
ATOM 795 N N . VAL A 1 103 ? -17.935 8.293 23.920 1.00 95.31 103 VAL A N 1
ATOM 796 C CA . VAL A 1 103 ? -16.767 8.767 24.682 1.00 95.31 103 VAL A CA 1
ATOM 797 C C . VAL A 1 103 ? -16.797 8.163 26.090 1.00 95.31 103 VAL A C 1
ATOM 799 O O . VAL A 1 103 ? -17.848 8.127 26.726 1.00 95.31 103 VAL A O 1
ATOM 802 N N . GLY A 1 104 ? -15.650 7.667 26.560 1.00 94.44 104 GLY A N 1
ATOM 803 C CA . GLY A 1 104 ? -15.529 6.985 27.853 1.00 94.44 104 GLY A CA 1
ATOM 804 C C . GLY A 1 104 ? -15.873 5.491 27.830 1.00 94.44 104 GLY A C 1
ATOM 805 O O . GLY A 1 104 ? -15.798 4.850 28.875 1.00 94.44 104 GLY A O 1
ATOM 806 N N . THR A 1 105 ? -16.221 4.920 26.669 1.00 96.50 105 THR A N 1
ATOM 807 C CA . THR A 1 105 ? -16.315 3.456 26.521 1.00 96.50 105 THR A CA 1
ATOM 808 C C . THR A 1 105 ? -14.951 2.826 26.840 1.00 96.50 105 THR A C 1
ATOM 810 O O . THR A 1 105 ? -13.959 3.292 26.278 1.00 96.50 105 THR A O 1
ATOM 813 N N . PRO A 1 106 ? -14.880 1.794 27.703 1.00 94.81 106 PRO A N 1
ATOM 814 C CA . PRO A 1 106 ? -13.647 1.044 27.938 1.00 94.81 106 PRO A CA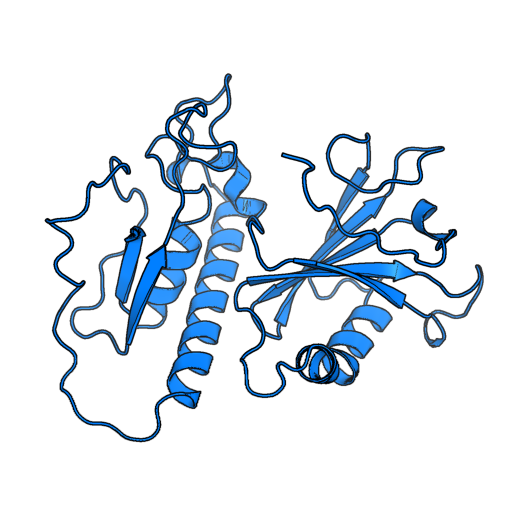 1
ATOM 815 C C . PRO A 1 106 ? -13.047 0.505 26.634 1.00 94.81 106 PRO A C 1
ATOM 817 O O . PRO A 1 106 ? -13.792 0.097 25.743 1.00 94.81 106 PRO A O 1
ATOM 820 N N . GLU A 1 107 ? -11.716 0.489 26.522 1.00 90.56 107 GLU A N 1
ATOM 821 C CA . GLU A 1 107 ? -11.010 0.136 25.279 1.00 90.56 107 GLU A CA 1
ATOM 822 C C . GLU A 1 107 ? -11.417 -1.247 24.736 1.00 90.56 107 GLU A C 1
ATOM 824 O O . GLU A 1 107 ? -11.661 -1.422 23.543 1.00 90.56 107 GLU A O 1
ATOM 829 N N . ASP A 1 108 ? -11.593 -2.226 25.624 1.00 90.75 108 ASP A N 1
ATOM 830 C CA . ASP A 1 108 ? -12.016 -3.593 25.300 1.00 90.75 108 ASP A CA 1
ATOM 831 C C . ASP A 1 108 ? -13.471 -3.696 24.800 1.00 90.75 108 ASP A C 1
ATOM 833 O O . ASP A 1 108 ? -13.868 -4.713 24.222 1.00 90.75 108 ASP A O 1
ATOM 837 N N . GLN A 1 109 ? -14.261 -2.637 24.984 1.00 93.81 109 GLN A N 1
ATOM 838 C CA . GLN A 1 109 ? -15.655 -2.516 24.556 1.00 93.81 109 GLN A CA 1
ATOM 839 C C . GLN A 1 109 ? -15.836 -1.542 23.386 1.00 93.81 109 GLN A C 1
ATOM 841 O O . GLN A 1 109 ? -16.963 -1.338 22.914 1.00 93.81 109 GLN A O 1
ATOM 846 N N . GLU A 1 110 ? -14.753 -0.930 22.905 1.00 95.31 110 GLU A N 1
ATOM 847 C CA . GLU A 1 110 ? -14.814 -0.002 21.789 1.00 95.31 110 GLU A CA 1
ATOM 848 C C . GLU A 1 110 ? -15.351 -0.653 20.516 1.00 95.31 110 GLU A C 1
ATOM 850 O O . GLU A 1 110 ? -15.085 -1.811 20.183 1.00 95.31 110 GLU A O 1
ATOM 855 N N . LYS A 1 111 ? -16.115 0.139 19.761 1.00 95.12 111 LYS A N 1
ATOM 856 C CA . LYS A 1 111 ? -16.654 -0.267 18.464 1.00 95.12 111 LYS A CA 1
ATOM 857 C C . LYS A 1 111 ? -16.062 0.601 17.380 1.00 95.12 111 LYS A C 1
ATOM 859 O O . LYS A 1 111 ? -16.404 1.776 17.269 1.00 95.12 111 LYS A O 1
ATOM 864 N N . TRP A 1 112 ? -15.238 -0.008 16.547 1.00 96.38 112 TRP A N 1
ATOM 865 C CA . TRP A 1 112 ? -14.664 0.616 15.366 1.00 96.38 112 TRP A CA 1
ATOM 866 C C . TRP A 1 112 ? -15.455 0.188 14.136 1.00 96.38 112 TRP A C 1
ATOM 868 O O . TRP A 1 112 ? -15.755 -0.996 13.969 1.00 96.38 112 TRP A O 1
ATOM 878 N N . ILE A 1 113 ? -15.816 1.151 13.295 1.00 94.69 113 ILE A N 1
ATOM 879 C CA . ILE A 1 113 ? -16.476 0.895 12.014 1.00 94.69 113 ILE A CA 1
ATOM 880 C C . ILE A 1 113 ? -15.505 1.166 10.875 1.00 94.69 113 ILE A C 1
ATOM 882 O O . ILE A 1 113 ? -14.652 2.039 11.001 1.00 94.69 113 ILE A O 1
ATOM 886 N N . VAL A 1 114 ? -15.648 0.443 9.768 1.00 94.56 114 VAL A N 1
ATOM 887 C CA . VAL A 1 114 ? -14.900 0.734 8.540 1.00 94.56 114 VAL A CA 1
ATOM 888 C C . VAL A 1 114 ? -15.672 1.763 7.721 1.00 94.56 114 VAL A C 1
ATOM 890 O O . VAL A 1 114 ? -16.854 1.556 7.449 1.00 94.56 114 VAL A O 1
ATOM 893 N N . GLY A 1 115 ? -15.005 2.850 7.335 1.00 90.88 115 GLY A N 1
ATOM 894 C CA . GLY A 1 115 ? -15.535 3.855 6.411 1.00 90.88 115 GLY A CA 1
ATOM 895 C C . GLY A 1 115 ? -15.134 3.601 4.957 1.00 90.88 115 GLY A C 1
ATOM 896 O O . GLY A 1 115 ? -15.947 3.785 4.056 1.00 90.88 115 GLY A O 1
ATOM 897 N N . GLU A 1 116 ? -13.903 3.138 4.723 1.00 92.50 116 GLU A N 1
ATOM 898 C CA . GLU A 1 116 ? -13.363 2.899 3.381 1.00 92.50 116 GLU A CA 1
ATOM 899 C C . GLU A 1 116 ? -12.454 1.663 3.360 1.00 92.50 116 GLU A C 1
ATOM 901 O O . GLU A 1 116 ? -11.631 1.456 4.254 1.00 92.50 116 GLU A O 1
ATOM 906 N N . PHE A 1 117 ? -12.573 0.879 2.288 1.00 95.00 117 PHE A N 1
ATOM 907 C CA . PHE A 1 117 ? -11.523 -0.019 1.821 1.00 95.00 117 PHE A CA 1
ATOM 908 C C . PHE A 1 117 ? -10.953 0.540 0.523 1.00 95.00 117 PHE A C 1
ATOM 910 O O . PHE A 1 117 ? -11.716 0.900 -0.375 1.00 95.00 117 PHE A O 1
ATOM 917 N N . ASN A 1 118 ? -9.631 0.566 0.392 1.00 94.38 118 ASN A N 1
ATOM 918 C CA . ASN A 1 118 ? -8.987 1.060 -0.816 1.00 94.38 118 ASN A CA 1
ATOM 919 C C . ASN A 1 118 ? -7.909 0.085 -1.286 1.00 94.38 118 ASN A C 1
ATOM 921 O O . ASN A 1 118 ? -6.950 -0.169 -0.572 1.00 94.38 118 ASN A O 1
ATOM 925 N N . CYS A 1 119 ? -8.061 -0.456 -2.490 1.00 92.94 119 CYS A N 1
ATOM 926 C CA . CYS A 1 119 ? -7.047 -1.259 -3.178 1.00 92.94 119 CYS A CA 1
ATOM 927 C C . CYS A 1 119 ? -6.664 -0.666 -4.546 1.00 92.94 119 CYS A C 1
ATOM 929 O O . CYS A 1 119 ? -6.015 -1.327 -5.351 1.00 92.94 119 CYS A O 1
ATOM 931 N N . SER A 1 120 ? -7.069 0.579 -4.818 1.00 86.06 120 SER A N 1
ATOM 932 C CA . SER A 1 120 ? -6.873 1.263 -6.094 1.00 86.06 120 SER A CA 1
ATOM 933 C C . SER A 1 120 ? -6.187 2.606 -5.858 1.00 86.06 120 SER A C 1
ATOM 935 O O . SER A 1 120 ? -6.769 3.519 -5.282 1.00 86.06 120 SER A O 1
ATOM 937 N N . CYS A 1 121 ? -4.956 2.740 -6.354 1.00 81.06 121 CYS A N 1
ATOM 938 C CA . CYS A 1 121 ? -4.098 3.921 -6.177 1.00 81.06 121 CYS A CA 1
ATOM 939 C C . CYS A 1 121 ? -3.533 4.112 -4.755 1.00 81.06 121 CYS A C 1
ATOM 941 O O . CYS A 1 121 ? -3.144 5.221 -4.385 1.00 81.06 121 CYS A O 1
ATOM 943 N N . VAL A 1 122 ? -3.414 3.042 -3.960 1.00 90.06 122 VAL A N 1
ATOM 944 C CA . VAL A 1 122 ? -2.734 3.101 -2.655 1.00 90.06 122 VAL A CA 1
ATOM 945 C C . VAL A 1 122 ? -1.229 3.276 -2.856 1.00 90.06 122 VAL A C 1
ATOM 947 O O . VAL A 1 122 ? -0.575 2.471 -3.514 1.00 90.06 122 VAL A O 1
ATOM 950 N N . GLY A 1 123 ? -0.658 4.355 -2.329 1.00 90.44 123 GLY A N 1
ATOM 951 C CA . GLY A 1 123 ? 0.773 4.651 -2.423 1.00 90.44 123 GLY A CA 1
ATOM 952 C C . GLY A 1 123 ? 1.577 4.122 -1.248 1.00 90.44 123 GLY A C 1
ATOM 953 O O . GLY A 1 123 ? 1.143 4.240 -0.102 1.00 90.44 123 GLY A O 1
ATOM 954 N N . ILE A 1 124 ? 2.778 3.608 -1.507 1.00 93.12 124 ILE A N 1
ATOM 955 C CA . ILE A 1 124 ? 3.774 3.399 -0.455 1.00 93.12 124 ILE A CA 1
ATOM 956 C C . ILE A 1 124 ? 4.337 4.774 -0.079 1.00 93.12 124 ILE A C 1
ATOM 958 O O . ILE A 1 124 ? 5.163 5.333 -0.796 1.00 93.12 124 ILE A O 1
ATOM 962 N N . SER A 1 125 ? 3.901 5.347 1.050 1.00 89.50 125 SER A N 1
ATOM 963 C CA . SER A 1 125 ? 4.303 6.708 1.463 1.00 89.50 125 SER A CA 1
ATOM 964 C C . SER A 1 125 ? 5.818 6.877 1.634 1.00 89.50 125 SER A C 1
ATOM 966 O O . SER A 1 125 ? 6.338 7.983 1.545 1.00 89.50 125 SER A O 1
ATOM 968 N N . LYS A 1 126 ? 6.535 5.772 1.843 1.00 93.44 126 LYS A N 1
ATOM 969 C CA . LYS A 1 126 ? 7.997 5.723 1.924 1.00 93.44 126 LYS A CA 1
ATOM 970 C C . LYS A 1 126 ? 8.699 5.919 0.580 1.00 93.44 126 LYS A C 1
ATOM 972 O O . LYS A 1 126 ? 9.897 6.137 0.547 1.00 93.44 126 LYS A O 1
ATOM 977 N N . CYS A 1 127 ? 7.952 5.936 -0.516 1.00 96.06 127 CYS A N 1
ATOM 978 C CA . CYS A 1 127 ? 8.465 6.205 -1.853 1.00 96.06 127 CYS A CA 1
ATOM 979 C C . CYS A 1 127 ? 8.192 7.645 -2.324 1.00 96.06 127 CYS A C 1
ATOM 981 O O . CYS A 1 127 ? 8.479 7.975 -3.469 1.00 96.06 127 CYS A O 1
ATOM 983 N N . LEU A 1 128 ? 7.649 8.527 -1.469 1.00 93.31 128 LEU A N 1
ATOM 984 C CA . LEU A 1 128 ? 7.270 9.894 -1.862 1.00 93.31 128 LEU A CA 1
ATOM 985 C C . LEU A 1 128 ? 8.450 10.777 -2.298 1.00 93.31 128 LEU A C 1
ATOM 987 O O . LEU A 1 128 ? 8.223 11.799 -2.939 1.00 93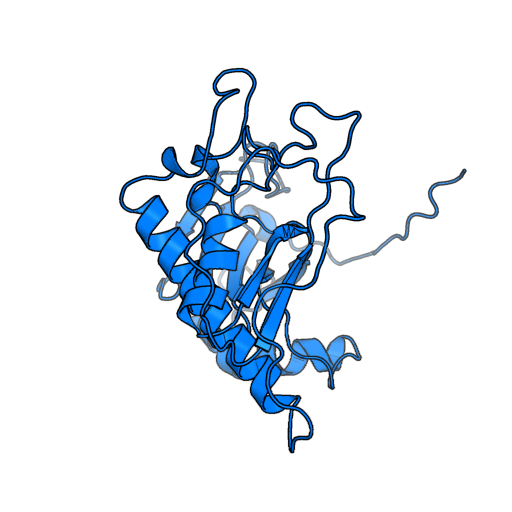.31 128 LEU A O 1
ATOM 991 N N . ALA A 1 129 ? 9.691 10.413 -1.971 1.00 95.56 129 ALA A N 1
ATOM 992 C CA . ALA A 1 129 ? 10.872 11.110 -2.479 1.00 95.56 129 ALA A CA 1
ATOM 993 C C . ALA A 1 129 ? 11.077 10.908 -3.994 1.00 95.56 129 ALA A C 1
ATOM 995 O O . ALA A 1 129 ? 11.618 11.791 -4.646 1.00 95.56 129 ALA A O 1
ATOM 996 N N . ALA A 1 130 ? 10.579 9.802 -4.559 1.00 96.44 130 ALA A N 1
ATOM 997 C CA . ALA A 1 130 ? 10.633 9.507 -5.992 1.00 96.44 130 ALA A CA 1
ATOM 998 C C . ALA A 1 130 ? 9.494 10.157 -6.797 1.00 96.44 130 ALA A C 1
ATOM 1000 O O . ALA A 1 130 ? 9.376 9.931 -7.999 1.00 96.44 130 ALA A O 1
ATOM 1001 N N . TYR A 1 131 ? 8.613 10.921 -6.149 1.00 93.69 131 TYR A N 1
ATOM 1002 C CA . TYR A 1 131 ? 7.474 11.570 -6.790 1.00 93.69 131 TYR A CA 1
ATOM 1003 C C . TYR A 1 131 ? 7.874 12.925 -7.398 1.00 93.69 131 TYR A C 1
ATOM 1005 O O . TYR A 1 131 ? 8.339 13.818 -6.685 1.00 93.69 131 TYR A O 1
ATOM 1013 N N . CYS A 1 132 ? 7.650 13.092 -8.705 1.00 94.31 132 CYS A N 1
ATOM 1014 C CA . CYS A 1 132 ? 7.907 14.338 -9.422 1.00 94.31 132 CYS A CA 1
ATOM 1015 C C . CYS A 1 132 ? 6.968 15.461 -8.990 1.00 94.31 132 CYS A C 1
ATOM 1017 O O . CYS A 1 132 ? 5.749 15.313 -8.937 1.00 94.31 132 CYS A O 1
ATOM 1019 N N . LYS A 1 133 ? 7.560 16.626 -8.758 1.00 91.31 133 LYS A N 1
ATOM 1020 C CA . LYS A 1 133 ? 6.876 17.884 -8.456 1.00 91.31 133 LYS A CA 1
ATOM 1021 C C . LYS A 1 133 ? 7.501 18.986 -9.298 1.00 91.31 133 LYS A C 1
ATOM 1023 O O . LYS A 1 133 ? 8.561 18.782 -9.890 1.00 91.31 133 LYS A O 1
ATOM 1028 N N . ASP A 1 134 ? 6.882 20.159 -9.302 1.00 89.94 134 ASP A N 1
ATOM 1029 C CA . ASP A 1 134 ? 7.409 21.318 -10.026 1.00 89.94 134 ASP A CA 1
ATOM 1030 C C . ASP A 1 134 ? 8.832 21.695 -9.566 1.00 89.94 134 ASP A C 1
ATOM 1032 O O . ASP A 1 134 ? 9.655 22.105 -10.381 1.00 89.94 134 ASP A O 1
ATOM 1036 N N . ASP A 1 135 ? 9.147 21.506 -8.279 1.00 93.00 135 ASP A N 1
ATOM 1037 C CA . ASP A 1 135 ? 10.462 21.764 -7.681 1.00 93.00 135 ASP A CA 1
ATOM 1038 C C . ASP A 1 135 ? 11.426 20.564 -7.739 1.00 93.00 135 ASP A C 1
ATOM 1040 O O . ASP A 1 135 ? 12.641 20.744 -7.648 1.00 93.00 135 ASP A O 1
ATOM 1044 N N . THR A 1 136 ? 10.916 19.347 -7.947 1.00 93.56 136 THR A N 1
ATOM 1045 C CA . THR A 1 136 ? 11.712 18.116 -8.104 1.00 93.56 136 THR A CA 1
ATOM 1046 C C . THR A 1 136 ? 11.309 17.335 -9.364 1.00 93.56 136 THR A C 1
ATOM 1048 O O . THR A 1 136 ? 10.856 16.191 -9.269 1.00 93.56 136 THR A O 1
ATOM 1051 N N . PRO A 1 137 ? 11.464 17.907 -10.575 1.00 95.19 137 PRO A N 1
ATOM 1052 C CA . PRO A 1 137 ? 10.954 17.299 -11.808 1.00 95.19 137 PRO A CA 1
ATOM 1053 C C . PRO A 1 137 ? 11.744 16.061 -12.252 1.00 95.19 137 PRO A C 1
ATOM 1055 O O . PRO A 1 137 ? 11.286 15.328 -13.122 1.00 95.19 137 PRO A O 1
ATOM 1058 N N . GLN A 1 138 ? 12.923 15.837 -11.664 1.00 96.06 138 GLN A N 1
ATOM 1059 C CA . GLN A 1 138 ? 13.807 14.699 -11.937 1.00 96.06 138 GLN A CA 1
ATOM 1060 C C . GLN A 1 138 ? 13.770 13.637 -10.825 1.00 96.06 138 GLN A C 1
ATOM 1062 O O . GLN A 1 138 ? 14.655 12.790 -10.773 1.00 96.06 138 GLN A O 1
ATOM 1067 N N . ALA A 1 139 ? 12.775 13.690 -9.930 1.00 97.00 139 ALA A N 1
ATOM 1068 C CA . ALA A 1 139 ? 12.644 12.722 -8.847 1.00 97.00 139 ALA A CA 1
ATOM 1069 C C . ALA A 1 139 ? 12.536 11.285 -9.385 1.00 97.00 139 ALA A C 1
ATOM 1071 O O . ALA A 1 139 ? 11.815 11.003 -10.348 1.00 97.00 139 ALA A O 1
ATOM 1072 N N . SER A 1 140 ? 13.259 10.373 -8.751 1.00 96.69 140 SER A N 1
ATOM 1073 C CA . SER A 1 140 ? 13.498 9.010 -9.221 1.00 96.69 140 SER A CA 1
ATOM 1074 C C . SER A 1 140 ? 13.588 8.027 -8.056 1.00 96.69 140 SER A C 1
ATOM 1076 O O . SER A 1 140 ? 13.582 8.421 -6.889 1.00 96.69 140 SER A O 1
ATOM 1078 N N . TYR A 1 141 ? 13.686 6.730 -8.355 1.00 97.00 141 TYR A N 1
ATOM 1079 C CA . TYR A 1 141 ? 13.859 5.707 -7.321 1.00 97.00 141 TYR A CA 1
ATOM 1080 C C . TYR A 1 141 ? 15.105 5.960 -6.455 1.00 97.00 141 TYR A C 1
ATOM 1082 O O . TYR A 1 141 ? 15.058 5.744 -5.244 1.00 97.00 141 TYR A O 1
ATOM 1090 N N . ASP A 1 142 ? 16.174 6.507 -7.039 1.00 97.50 142 ASP A N 1
ATOM 1091 C CA . ASP A 1 142 ? 17.421 6.827 -6.336 1.00 97.50 142 ASP A CA 1
ATOM 1092 C C . ASP A 1 142 ? 17.274 7.950 -5.289 1.00 97.50 142 ASP A C 1
ATOM 1094 O O . ASP A 1 142 ? 18.143 8.127 -4.428 1.00 97.50 142 ASP A O 1
ATOM 1098 N N . ASP A 1 143 ? 16.164 8.695 -5.308 1.00 97.81 143 ASP A N 1
ATOM 1099 C CA . ASP A 1 143 ? 15.838 9.696 -4.289 1.00 97.81 143 ASP A CA 1
ATOM 1100 C C . ASP A 1 143 ? 15.236 9.079 -3.019 1.00 97.81 143 ASP A C 1
ATOM 1102 O O . ASP A 1 143 ? 15.227 9.716 -1.961 1.00 97.81 143 ASP A O 1
ATOM 1106 N N . ILE A 1 144 ? 14.803 7.816 -3.076 1.00 97.69 144 ILE A N 1
ATOM 1107 C CA . ILE A 1 144 ? 14.371 7.059 -1.902 1.00 97.69 144 ILE A CA 1
ATOM 1108 C C . ILE A 1 144 ? 15.618 6.582 -1.154 1.00 97.69 144 ILE A C 1
ATOM 1110 O O . ILE A 1 144 ? 16.386 5.757 -1.644 1.00 97.69 144 ILE A O 1
ATOM 1114 N N . LYS A 1 145 ? 15.839 7.094 0.061 1.00 97.06 145 LYS A N 1
ATOM 1115 C CA . LYS A 1 145 ? 17.091 6.879 0.806 1.00 97.06 145 LYS A CA 1
ATOM 1116 C C . LYS A 1 145 ? 16.846 6.447 2.245 1.00 97.06 145 LYS A C 1
ATOM 1118 O O . LYS A 1 145 ? 15.759 6.603 2.795 1.00 97.06 145 LYS A O 1
ATOM 1123 N N . GLY A 1 146 ? 17.898 5.916 2.868 1.00 97.06 146 GLY A N 1
ATOM 1124 C CA . GLY A 1 146 ? 17.923 5.624 4.300 1.00 97.06 146 GLY A CA 1
ATOM 1125 C C . GLY A 1 146 ? 16.801 4.683 4.737 1.00 97.06 146 GLY A C 1
ATOM 1126 O O . GLY A 1 146 ? 16.593 3.628 4.138 1.00 97.06 146 GLY A O 1
ATOM 1127 N N . ASP A 1 147 ? 16.098 5.056 5.802 1.00 96.06 147 ASP A N 1
ATOM 1128 C CA . ASP A 1 147 ? 15.052 4.219 6.393 1.00 96.06 147 ASP A CA 1
ATOM 1129 C C . ASP A 1 147 ? 13.799 4.119 5.521 1.00 96.06 147 ASP A C 1
ATOM 1131 O O . ASP A 1 147 ? 13.123 3.091 5.544 1.00 96.06 147 ASP A O 1
ATOM 1135 N N . ASP A 1 148 ? 13.535 5.122 4.685 1.00 95.88 148 ASP A N 1
ATOM 1136 C CA . ASP A 1 148 ? 12.428 5.076 3.735 1.00 95.88 148 ASP A CA 1
ATOM 1137 C C . ASP A 1 148 ? 12.678 4.014 2.652 1.00 95.88 148 ASP A C 1
ATOM 1139 O O . ASP A 1 148 ? 11.787 3.214 2.363 1.00 95.88 148 ASP A O 1
ATOM 1143 N N . LEU A 1 149 ? 13.912 3.904 2.140 1.00 97.69 149 LEU A N 1
ATOM 1144 C CA . LEU A 1 149 ? 14.281 2.846 1.190 1.00 97.69 149 LEU A CA 1
ATOM 1145 C C . LEU A 1 149 ? 14.200 1.454 1.823 1.00 97.69 149 LEU A C 1
ATOM 1147 O O . LEU A 1 149 ? 13.695 0.517 1.199 1.00 97.69 149 LEU A O 1
ATOM 1151 N N . LYS A 1 150 ? 14.681 1.309 3.064 1.00 97.56 150 LYS A N 1
ATOM 1152 C CA . LYS A 1 150 ? 14.603 0.038 3.801 1.00 97.56 150 LYS A CA 1
ATOM 1153 C C . LYS A 1 150 ? 13.153 -0.395 3.989 1.00 97.56 150 LYS A C 1
ATOM 1155 O O . LYS A 1 150 ? 12.833 -1.555 3.745 1.00 97.56 150 LYS A O 1
ATOM 1160 N N . GLU A 1 151 ? 12.281 0.528 4.384 1.00 95.81 151 GLU A N 1
ATOM 1161 C CA . GLU A 1 151 ? 10.875 0.222 4.627 1.00 95.81 151 GLU A CA 1
ATOM 1162 C C . GLU A 1 151 ? 10.114 -0.056 3.326 1.00 95.81 151 GLU A C 1
ATOM 1164 O O . GLU A 1 151 ? 9.384 -1.044 3.250 1.00 95.81 151 GLU A O 1
ATOM 1169 N N . ALA A 1 152 ? 10.341 0.731 2.269 1.00 97.06 152 ALA A N 1
ATOM 1170 C CA . ALA A 1 152 ? 9.784 0.459 0.945 1.00 97.06 152 ALA A CA 1
ATOM 1171 C C . ALA A 1 152 ? 10.205 -0.929 0.436 1.00 97.06 152 ALA A C 1
ATOM 1173 O O . ALA A 1 152 ? 9.368 -1.701 -0.034 1.00 97.06 152 ALA A O 1
ATOM 1174 N N . THR A 1 153 ? 11.484 -1.279 0.609 1.00 98.12 153 THR A N 1
ATOM 1175 C CA . THR A 1 153 ? 12.019 -2.604 0.266 1.00 98.12 153 THR A CA 1
ATOM 1176 C C . THR A 1 153 ? 11.345 -3.704 1.081 1.00 98.12 153 THR A C 1
ATOM 1178 O O . THR A 1 153 ? 10.884 -4.685 0.509 1.00 98.12 153 THR A O 1
ATOM 1181 N N . ARG A 1 154 ? 11.224 -3.542 2.405 1.00 97.62 154 ARG A N 1
ATOM 1182 C CA . ARG A 1 154 ? 10.562 -4.516 3.289 1.00 97.62 154 ARG A CA 1
ATOM 1183 C C . ARG A 1 154 ? 9.106 -4.754 2.884 1.00 97.62 154 ARG A C 1
ATOM 1185 O O . ARG A 1 154 ? 8.649 -5.896 2.877 1.00 97.62 154 ARG A O 1
ATOM 1192 N N . MET A 1 155 ? 8.378 -3.686 2.556 1.00 97.50 155 MET A N 1
ATOM 1193 C CA . MET A 1 155 ? 6.998 -3.771 2.079 1.00 97.50 155 MET A CA 1
ATOM 1194 C C . MET A 1 155 ? 6.920 -4.504 0.738 1.00 97.50 155 MET A C 1
ATOM 1196 O O . MET A 1 155 ? 6.124 -5.432 0.612 1.00 97.50 155 MET A O 1
ATOM 1200 N N . GLY A 1 156 ? 7.772 -4.143 -0.226 1.00 98.12 156 GLY A N 1
ATOM 1201 C CA . GLY A 1 156 ? 7.879 -4.830 -1.514 1.00 98.12 156 GLY A CA 1
ATOM 1202 C C . GLY A 1 156 ? 8.150 -6.325 -1.351 1.00 98.12 156 GLY A C 1
ATOM 1203 O O . GLY A 1 156 ? 7.393 -7.154 -1.853 1.00 98.12 156 GLY A O 1
ATOM 1204 N N . ASP A 1 157 ? 9.164 -6.685 -0.565 1.00 98.56 157 ASP A N 1
ATOM 1205 C CA . ASP A 1 157 ? 9.537 -8.074 -0.281 1.00 98.56 157 ASP A CA 1
ATOM 1206 C C . ASP A 1 157 ? 8.360 -8.862 0.324 1.00 98.56 157 ASP A C 1
ATOM 1208 O O . ASP A 1 157 ? 8.066 -9.978 -0.111 1.00 98.56 157 ASP A O 1
ATOM 1212 N N . LEU A 1 158 ? 7.615 -8.265 1.265 1.00 98.56 158 LEU A N 1
ATOM 1213 C CA . LEU A 1 158 ? 6.413 -8.884 1.830 1.00 98.56 158 LEU A CA 1
ATOM 1214 C C . LEU A 1 158 ? 5.295 -9.053 0.787 1.00 98.56 158 LEU A C 1
ATOM 1216 O O . LEU A 1 158 ? 4.635 -10.095 0.783 1.00 98.56 158 LEU A O 1
ATOM 1220 N N . MET A 1 159 ? 5.089 -8.083 -0.114 1.00 98.25 159 MET A N 1
ATOM 1221 C CA . MET A 1 159 ? 4.150 -8.243 -1.236 1.00 98.25 159 MET A CA 1
ATOM 1222 C C . MET A 1 159 ? 4.562 -9.413 -2.125 1.00 98.25 159 MET A C 1
ATOM 1224 O O . MET A 1 159 ? 3.715 -10.225 -2.482 1.00 98.25 159 MET A O 1
ATOM 1228 N N . GLY A 1 160 ? 5.851 -9.556 -2.429 1.00 98.19 160 GLY A N 1
ATOM 1229 C CA . GLY A 1 160 ? 6.366 -10.695 -3.184 1.00 98.19 160 GLY A CA 1
ATOM 1230 C C . GLY A 1 160 ? 6.035 -12.038 -2.533 1.00 98.19 160 GLY A C 1
ATOM 1231 O O . GLY A 1 160 ? 5.481 -12.928 -3.184 1.00 98.19 160 GLY A O 1
ATOM 1232 N N . VAL A 1 161 ? 6.298 -12.162 -1.228 1.00 98.19 161 VAL A N 1
ATOM 1233 C CA . VAL A 1 161 ? 6.013 -13.383 -0.457 1.00 98.19 161 VAL A CA 1
ATOM 1234 C C . VAL A 1 161 ? 4.516 -13.699 -0.453 1.00 98.19 161 VAL A C 1
ATOM 1236 O O . VAL A 1 16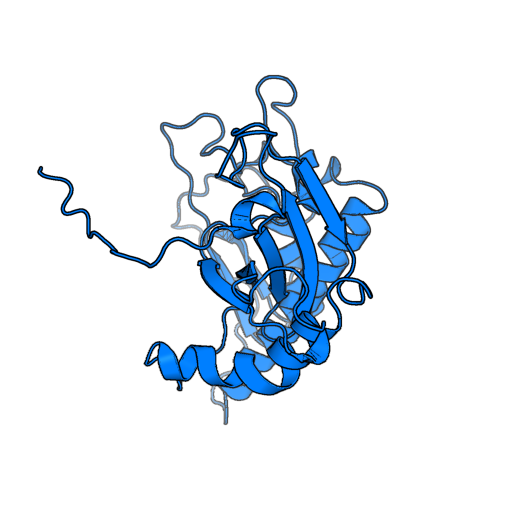1 ? 4.120 -14.847 -0.669 1.00 98.19 161 VAL A O 1
ATOM 1239 N N . LYS A 1 162 ? 3.660 -12.694 -0.229 1.00 97.56 162 LYS A N 1
ATOM 1240 C CA . LYS A 1 162 ? 2.200 -12.882 -0.223 1.00 97.56 162 LYS A CA 1
ATOM 1241 C C . LYS A 1 162 ? 1.663 -13.215 -1.614 1.00 97.56 162 LYS A C 1
ATOM 1243 O O . LYS A 1 162 ? 0.821 -14.102 -1.724 1.00 97.56 162 LYS A O 1
ATOM 1248 N N . ALA A 1 163 ? 2.166 -12.563 -2.660 1.00 96.81 163 ALA A N 1
ATOM 1249 C CA . ALA A 1 163 ? 1.786 -12.832 -4.042 1.00 96.81 163 ALA A CA 1
ATOM 1250 C C . ALA A 1 163 ? 2.140 -14.263 -4.455 1.00 96.81 163 ALA A C 1
ATOM 1252 O O . ALA A 1 163 ? 1.281 -14.966 -4.986 1.00 96.81 163 ALA A O 1
ATOM 1253 N N . LEU A 1 164 ? 3.350 -14.730 -4.129 1.00 95.50 164 LEU A N 1
ATOM 1254 C CA . LEU A 1 164 ? 3.739 -16.122 -4.353 1.00 95.50 164 LEU A CA 1
ATOM 1255 C C . LEU A 1 164 ? 2.773 -17.084 -3.648 1.00 95.50 164 LEU A C 1
ATOM 1257 O O . LEU A 1 164 ? 2.257 -18.003 -4.274 1.00 95.50 164 LEU A O 1
ATOM 1261 N N . GLY A 1 165 ? 2.455 -16.830 -2.375 1.00 94.56 165 GLY A N 1
ATOM 1262 C CA . GLY A 1 165 ? 1.517 -17.663 -1.619 1.00 94.56 165 GLY A CA 1
ATOM 1263 C C . GLY A 1 165 ? 0.083 -17.665 -2.170 1.00 94.56 165 GLY A C 1
ATOM 1264 O O . GLY A 1 165 ? -0.620 -18.666 -2.027 1.00 94.56 165 GLY A O 1
ATOM 1265 N N . ILE A 1 166 ? -0.370 -16.570 -2.792 1.00 93.06 166 ILE A N 1
ATOM 1266 C CA . ILE A 1 166 ? -1.658 -16.512 -3.505 1.00 93.06 166 ILE A CA 1
ATOM 1267 C C . ILE A 1 166 ? -1.598 -17.391 -4.759 1.00 93.06 166 ILE A C 1
ATOM 1269 O O . ILE A 1 166 ? -2.485 -18.218 -4.970 1.00 93.06 166 ILE A O 1
ATOM 1273 N N . LEU A 1 167 ? -0.542 -17.240 -5.560 1.00 91.38 167 LEU A N 1
ATOM 1274 C CA . LEU A 1 167 ? -0.365 -17.971 -6.813 1.00 91.38 167 LEU A CA 1
ATOM 1275 C C . LEU A 1 167 ? -0.185 -19.479 -6.587 1.00 91.38 167 LEU A C 1
ATOM 1277 O O . LEU A 1 167 ? -0.810 -20.270 -7.288 1.00 91.38 167 LEU A O 1
ATOM 1281 N N . ASP A 1 168 ? 0.571 -19.891 -5.567 1.00 90.75 168 ASP A N 1
ATOM 1282 C CA . ASP A 1 168 ? 0.748 -21.304 -5.202 1.00 90.75 168 ASP A CA 1
ATOM 1283 C C . ASP A 1 168 ? -0.583 -21.974 -4.822 1.00 90.75 168 ASP A C 1
ATOM 1285 O O . ASP A 1 168 ? -0.847 -23.114 -5.206 1.00 90.75 168 ASP A O 1
ATOM 1289 N N . LYS A 1 169 ? -1.461 -21.263 -4.101 1.00 86.81 169 LYS A N 1
ATOM 1290 C CA . LYS A 1 169 ? -2.795 -21.775 -3.738 1.00 86.81 169 LYS A CA 1
ATOM 1291 C C . LYS A 1 169 ? -3.721 -21.905 -4.944 1.00 86.81 169 LYS A C 1
ATOM 1293 O O . LYS A 1 169 ? -4.575 -22.787 -4.948 1.00 86.81 169 LYS A O 1
ATOM 1298 N N . ALA A 1 170 ? -3.558 -21.042 -5.944 1.00 80.25 170 ALA A N 1
ATOM 1299 C CA . ALA A 1 170 ? -4.344 -21.090 -7.169 1.00 80.25 170 ALA A CA 1
ATOM 1300 C C . ALA A 1 170 ? -3.921 -22.236 -8.118 1.00 80.25 170 ALA A C 1
ATOM 1302 O O . ALA A 1 170 ? -4.731 -22.647 -8.945 1.00 80.25 170 ALA A O 1
ATOM 1303 N N . ASN A 1 171 ? -2.699 -22.781 -7.991 1.00 68.62 171 ASN A N 1
ATOM 1304 C CA . ASN A 1 171 ? -2.055 -23.628 -9.012 1.00 68.62 171 ASN A CA 1
ATOM 1305 C C . ASN A 1 171 ? -1.797 -25.113 -8.637 1.00 68.62 171 ASN A C 1
ATOM 1307 O O . ASN A 1 171 ? -0.722 -25.653 -8.900 1.00 68.62 171 ASN A O 1
ATOM 1311 N N . GLN A 1 172 ? -2.778 -25.854 -8.115 1.00 50.41 172 GLN A N 1
ATOM 1312 C CA . GLN A 1 172 ? -2.683 -27.334 -8.075 1.00 50.41 172 GLN A CA 1
ATOM 1313 C C . GLN A 1 172 ? -3.240 -27.985 -9.370 1.00 50.41 172 GLN A C 1
ATOM 1315 O O . GLN A 1 172 ? -4.371 -27.647 -9.714 1.00 50.41 172 GLN A O 1
ATOM 1320 N N . PRO A 1 173 ? -2.645 -29.036 -10.003 1.00 50.00 173 PRO A N 1
ATOM 1321 C CA . PRO A 1 173 ? -1.256 -29.370 -10.390 1.00 50.00 173 PRO A CA 1
ATOM 1322 C C . PRO A 1 173 ? -1.006 -29.212 -11.942 1.00 50.00 173 PRO A C 1
ATOM 1324 O O . PRO A 1 173 ? -1.926 -28.844 -12.671 1.00 50.00 173 PRO A O 1
ATOM 1327 N N . PRO A 1 174 ? 0.212 -29.454 -12.502 1.00 62.66 174 PRO A N 1
ATOM 1328 C CA . PRO A 1 174 ? 0.811 -28.615 -13.559 1.00 62.66 174 PRO A CA 1
ATOM 1329 C C . PRO A 1 174 ? 0.806 -29.210 -14.981 1.00 62.66 174 PRO A C 1
ATOM 1331 O O . PRO A 1 174 ? 0.893 -30.426 -15.135 1.00 62.66 174 PRO A O 1
ATOM 1334 N N . ARG A 1 175 ? 0.884 -28.368 -16.030 1.00 42.00 175 ARG A N 1
ATOM 1335 C CA . ARG A 1 175 ? 1.423 -28.754 -17.358 1.00 42.00 175 ARG A CA 1
ATOM 1336 C C . ARG A 1 175 ? 1.963 -27.560 -18.147 1.00 42.00 175 ARG A C 1
ATOM 1338 O O . ARG A 1 175 ? 1.266 -27.051 -19.014 1.00 42.00 175 ARG A O 1
ATOM 1345 N N . SER A 1 176 ? 3.195 -27.133 -17.885 1.00 45.72 176 SER A N 1
ATOM 1346 C CA . SER A 1 176 ? 4.135 -26.613 -18.900 1.00 45.72 176 SER A CA 1
ATOM 1347 C C . SER A 1 176 ? 5.469 -26.272 -18.234 1.00 45.72 176 SER A C 1
ATOM 1349 O O . SER A 1 176 ? 5.458 -25.811 -17.091 1.00 45.72 176 SER A O 1
ATOM 1351 N N . PRO A 1 177 ? 6.614 -26.468 -18.910 1.00 45.31 177 PRO A N 1
ATOM 1352 C CA . PRO A 1 177 ? 7.868 -25.892 -18.442 1.00 45.31 177 PRO A CA 1
ATOM 1353 C C . PRO A 1 177 ? 7.728 -24.358 -18.388 1.00 45.31 177 PRO A C 1
ATOM 1355 O O . PRO A 1 177 ? 7.055 -23.785 -19.252 1.00 45.31 177 PRO A O 1
ATOM 1358 N N . PRO A 1 178 ? 8.333 -23.673 -17.401 1.00 44.47 178 PRO A N 1
ATOM 1359 C CA . PRO A 1 178 ? 8.343 -22.219 -17.387 1.00 44.47 178 PRO A CA 1
ATOM 1360 C C . PRO A 1 178 ? 9.046 -21.736 -18.658 1.00 44.47 178 PRO A C 1
ATOM 1362 O O . PRO A 1 178 ? 10.224 -22.008 -18.880 1.00 44.47 178 PRO A O 1
ATOM 1365 N N . SER A 1 179 ? 8.304 -21.044 -19.525 1.00 45.47 179 SER A N 1
ATOM 1366 C CA . SER A 1 179 ? 8.897 -20.271 -20.613 1.00 45.47 179 SER A CA 1
ATOM 1367 C C . SER A 1 179 ? 9.912 -19.307 -19.987 1.00 45.47 179 SER A C 1
ATOM 1369 O O . SER A 1 179 ? 9.575 -18.560 -19.070 1.00 45.47 179 SER A O 1
ATOM 1371 N N . LEU A 1 180 ? 11.156 -19.368 -20.450 1.00 44.06 180 LEU A N 1
ATOM 1372 C CA . LEU A 1 180 ? 12.252 -18.533 -19.970 1.00 44.06 180 LEU A CA 1
ATOM 1373 C C . LEU A 1 180 ? 11.954 -17.064 -20.320 1.00 44.06 180 LEU A C 1
ATOM 1375 O O . LEU A 1 180 ? 11.692 -16.751 -21.478 1.00 44.06 180 LEU A O 1
ATOM 1379 N N . GLY A 1 181 ? 11.978 -16.182 -19.321 1.00 56.59 181 GLY A N 1
ATOM 1380 C CA . GLY A 1 181 ? 11.974 -14.726 -19.508 1.00 56.59 181 GLY A CA 1
ATOM 1381 C C . GLY A 1 181 ? 10.606 -14.024 -19.628 1.00 56.59 181 GLY A C 1
ATOM 1382 O O . GLY A 1 181 ? 9.566 -14.679 -19.766 1.00 56.59 181 GLY A O 1
ATOM 1383 N N . PRO A 1 182 ? 10.592 -12.678 -19.524 1.00 65.00 182 PRO A N 1
ATOM 1384 C CA . PRO A 1 182 ? 9.399 -11.851 -19.720 1.00 65.00 182 PRO A CA 1
ATOM 1385 C C . PRO A 1 182 ? 8.783 -12.068 -21.110 1.00 65.00 182 PRO A C 1
ATOM 1387 O O . PRO A 1 182 ? 9.445 -12.528 -22.039 1.00 65.00 182 PRO A O 1
ATOM 1390 N N . VAL A 1 183 ? 7.486 -11.791 -21.240 1.00 77.50 183 VAL A N 1
ATOM 1391 C CA . VAL A 1 183 ? 6.764 -11.939 -22.512 1.00 77.50 183 VAL A CA 1
ATOM 1392 C C . VAL A 1 183 ? 7.292 -10.896 -23.504 1.00 77.50 183 VAL A C 1
ATOM 1394 O O . VAL A 1 183 ? 7.672 -9.798 -23.094 1.00 77.50 183 VAL A O 1
ATOM 1397 N N . ASP A 1 184 ? 7.333 -11.219 -24.799 1.00 80.12 184 ASP A N 1
ATOM 1398 C CA . ASP A 1 184 ? 7.661 -10.228 -25.828 1.00 80.12 184 ASP A CA 1
ATOM 1399 C C . ASP A 1 184 ? 6.603 -9.114 -25.829 1.00 80.12 184 ASP A C 1
ATOM 1401 O O . ASP A 1 184 ? 5.435 -9.343 -26.141 1.00 80.12 184 ASP A O 1
ATOM 1405 N N . ILE A 1 185 ? 7.026 -7.913 -25.437 1.00 81.94 185 ILE A N 1
ATOM 1406 C CA . ILE A 1 185 ? 6.201 -6.700 -25.388 1.00 81.94 185 ILE A CA 1
ATOM 1407 C C . ILE A 1 185 ? 6.636 -5.670 -26.432 1.00 81.94 185 ILE A C 1
ATOM 1409 O O . ILE A 1 185 ? 6.227 -4.516 -26.351 1.00 81.94 185 ILE A O 1
ATOM 1413 N N . SER A 1 186 ? 7.457 -6.054 -27.413 1.00 84.31 186 SER A N 1
ATOM 1414 C CA . SER A 1 186 ? 7.974 -5.137 -28.440 1.00 84.31 186 SER A CA 1
ATOM 1415 C C . SER A 1 186 ? 6.873 -4.451 -29.259 1.00 84.31 186 SER A C 1
ATOM 1417 O O . SER A 1 186 ? 7.081 -3.357 -29.781 1.00 84.31 186 SER A O 1
ATOM 1419 N N . SER A 1 187 ? 5.678 -5.046 -29.330 1.00 87.69 187 SER A N 1
ATOM 1420 C CA . SER A 1 187 ? 4.508 -4.451 -29.983 1.00 87.69 187 SER A CA 1
ATOM 1421 C C . SER A 1 187 ? 3.789 -3.385 -29.144 1.00 87.69 187 SER A C 1
ATOM 1423 O O . SER A 1 187 ? 2.887 -2.722 -29.658 1.00 87.69 187 SER A O 1
ATOM 1425 N N . ILE A 1 188 ? 4.116 -3.237 -27.856 1.00 86.00 188 ILE A N 1
ATOM 1426 C CA . ILE A 1 188 ? 3.482 -2.272 -26.950 1.00 86.00 188 ILE A CA 1
ATOM 1427 C C . ILE A 1 188 ? 4.286 -0.970 -26.958 1.00 86.00 188 ILE A C 1
ATOM 1429 O O . ILE A 1 188 ? 5.509 -0.967 -26.842 1.00 86.00 188 ILE A O 1
ATOM 1433 N N . THR A 1 189 ? 3.598 0.170 -27.058 1.00 87.75 189 THR A N 1
ATOM 1434 C CA . THR A 1 189 ? 4.243 1.478 -26.897 1.00 87.75 189 THR A CA 1
ATOM 1435 C C . THR A 1 189 ? 4.669 1.677 -25.445 1.00 87.75 189 THR A C 1
ATOM 1437 O O . THR A 1 189 ? 3.838 1.955 -24.581 1.00 87.75 189 THR A O 1
ATOM 1440 N N . ARG A 1 190 ? 5.973 1.580 -25.187 1.00 88.81 190 ARG A N 1
ATOM 1441 C CA . ARG A 1 190 ? 6.559 1.871 -23.879 1.00 88.81 190 ARG A CA 1
ATOM 1442 C C . ARG A 1 190 ? 6.672 3.385 -23.679 1.00 88.81 190 ARG A C 1
ATOM 1444 O O . ARG A 1 190 ? 7.309 4.069 -24.473 1.00 88.81 190 ARG A O 1
ATOM 1451 N N . ILE A 1 191 ? 6.039 3.894 -22.622 1.00 90.62 191 ILE A N 1
ATOM 1452 C CA . ILE A 1 191 ? 6.162 5.303 -22.208 1.00 90.62 191 ILE A CA 1
ATOM 1453 C C . ILE A 1 191 ? 7.315 5.492 -21.220 1.00 90.62 191 ILE A C 1
ATOM 1455 O O . ILE A 1 191 ? 7.956 6.539 -21.225 1.00 90.62 191 ILE A O 1
ATOM 1459 N N . ALA A 1 192 ? 7.580 4.487 -20.381 1.00 90.94 192 ALA A N 1
ATOM 1460 C CA . ALA A 1 192 ? 8.634 4.582 -19.386 1.00 90.94 192 ALA A CA 1
ATOM 1461 C C . ALA A 1 192 ? 10.026 4.609 -20.030 1.00 90.94 192 ALA A C 1
ATOM 1463 O O . ALA A 1 192 ? 10.320 3.777 -20.893 1.00 90.94 192 ALA A O 1
ATOM 1464 N N . MET A 1 193 ? 10.880 5.537 -19.600 1.00 91.88 193 MET A N 1
ATOM 1465 C CA . MET A 1 193 ? 12.187 5.781 -20.227 1.00 91.88 193 MET A CA 1
ATOM 1466 C C . MET A 1 193 ? 13.240 4.733 -19.852 1.00 91.88 193 MET A C 1
ATOM 1468 O O . MET A 1 193 ? 14.054 4.351 -20.688 1.00 91.88 193 MET A O 1
ATOM 1472 N N . ASP A 1 194 ? 13.195 4.243 -18.618 1.00 93.50 194 ASP A N 1
ATOM 1473 C CA . ASP A 1 194 ? 14.094 3.234 -18.062 1.00 93.50 194 ASP A CA 1
ATOM 1474 C C . ASP A 1 194 ? 13.395 2.490 -16.915 1.00 93.50 194 ASP A C 1
ATOM 1476 O O . ASP A 1 194 ? 12.280 2.850 -16.541 1.00 93.50 194 ASP A O 1
ATOM 1480 N N . ASP A 1 195 ? 14.056 1.462 -16.379 1.00 94.69 195 ASP A N 1
ATOM 1481 C CA . ASP A 1 195 ? 13.618 0.693 -15.209 1.00 94.69 195 ASP A CA 1
ATOM 1482 C C . ASP A 1 195 ? 14.579 0.919 -14.016 1.00 94.69 195 ASP A C 1
ATOM 1484 O O . ASP A 1 195 ? 15.000 -0.037 -13.363 1.00 94.69 195 ASP A O 1
ATOM 1488 N N . ASN A 1 196 ? 15.005 2.168 -13.761 1.00 96.00 196 ASN A N 1
ATOM 1489 C CA . ASN A 1 196 ? 15.957 2.513 -12.691 1.00 96.00 196 ASN A CA 1
ATOM 1490 C C . ASN A 1 196 ? 15.591 1.850 -11.345 1.00 96.00 196 ASN A C 1
ATOM 1492 O O . ASN A 1 196 ? 14.491 2.024 -10.825 1.00 96.00 196 ASN A O 1
ATOM 1496 N N . GLY A 1 197 ? 16.528 1.066 -10.799 1.00 96.38 197 GLY A N 1
ATOM 1497 C CA . GLY A 1 197 ? 16.372 0.328 -9.542 1.00 96.38 197 GLY A CA 1
ATOM 1498 C C . GLY A 1 197 ? 15.722 -1.059 -9.651 1.00 96.38 197 GLY A C 1
ATOM 1499 O O . GLY A 1 197 ? 15.669 -1.771 -8.643 1.00 96.38 197 GLY A O 1
ATOM 1500 N N . LEU A 1 198 ? 15.242 -1.473 -10.829 1.00 97.62 198 LEU A N 1
ATOM 1501 C CA . LEU A 1 198 ? 14.693 -2.815 -11.043 1.00 97.62 198 LEU A CA 1
ATOM 1502 C C . LEU A 1 198 ? 15.805 -3.873 -10.987 1.00 97.62 198 LEU A C 1
ATOM 1504 O O . LEU A 1 198 ? 16.860 -3.728 -11.604 1.00 97.62 198 LEU A O 1
ATOM 1508 N N . LEU A 1 199 ? 15.561 -4.953 -10.250 1.00 96.94 199 LEU A N 1
ATOM 1509 C CA . LEU A 1 199 ? 16.470 -6.093 -10.164 1.00 96.94 199 LEU A CA 1
ATOM 1510 C C . LEU A 1 199 ? 16.463 -6.933 -11.450 1.00 96.94 199 LEU A C 1
ATOM 1512 O O . LEU A 1 199 ? 15.505 -6.930 -12.225 1.00 96.94 199 LEU A O 1
ATOM 1516 N N . GLU A 1 200 ? 17.523 -7.719 -11.642 1.00 95.12 200 GLU A N 1
ATOM 1517 C CA . GLU A 1 200 ? 17.565 -8.717 -12.710 1.00 95.12 200 GLU A CA 1
ATOM 1518 C C . GLU A 1 200 ? 16.462 -9.768 -12.530 1.00 95.12 200 GLU A C 1
ATOM 1520 O O . GLU A 1 200 ? 16.197 -10.256 -11.429 1.00 95.12 200 GLU A O 1
ATOM 1525 N N . GLN A 1 201 ? 15.822 -10.140 -13.636 1.00 93.50 201 GLN A N 1
ATOM 1526 C CA . GLN A 1 201 ? 14.773 -11.155 -13.633 1.00 93.50 201 GLN A CA 1
ATOM 1527 C C . GLN A 1 201 ? 15.383 -12.545 -13.380 1.00 93.50 201 GLN A C 1
ATOM 1529 O O . GLN A 1 201 ? 16.443 -12.857 -13.929 1.00 93.50 201 GLN A O 1
ATOM 1534 N N . PRO A 1 202 ? 14.720 -13.430 -12.615 1.00 91.06 202 PRO A N 1
ATOM 1535 C CA . PRO A 1 202 ? 15.220 -14.785 -12.419 1.00 91.06 202 PRO A CA 1
ATOM 1536 C C . PRO A 1 202 ? 15.218 -15.552 -13.749 1.00 91.06 202 PRO A C 1
ATOM 1538 O O . PRO A 1 202 ? 14.243 -15.503 -14.498 1.00 91.06 202 PRO A O 1
ATOM 1541 N N . ALA A 1 203 ? 16.281 -16.318 -14.019 1.00 87.44 203 ALA A N 1
ATOM 1542 C CA . ALA A 1 203 ? 16.400 -17.101 -15.254 1.00 87.44 203 ALA A CA 1
ATOM 1543 C C . ALA A 1 203 ? 15.264 -18.132 -15.418 1.00 87.44 203 ALA A C 1
ATOM 1545 O O . ALA A 1 203 ? 14.775 -18.350 -16.524 1.00 87.44 203 ALA A O 1
ATOM 1546 N N . ALA A 1 204 ? 14.819 -18.733 -14.310 1.00 87.06 204 ALA A N 1
ATOM 1547 C CA . ALA A 1 204 ? 13.721 -19.696 -14.255 1.00 87.06 204 ALA A CA 1
ATOM 1548 C C . ALA A 1 204 ? 12.662 -19.235 -13.232 1.00 87.06 204 ALA A C 1
ATOM 1550 O O . ALA A 1 204 ? 12.679 -19.688 -12.083 1.00 87.06 204 ALA A O 1
ATOM 1551 N N . PRO A 1 205 ? 11.763 -18.305 -13.606 1.00 90.31 205 PRO A N 1
ATOM 1552 C CA . PRO A 1 205 ? 10.751 -17.796 -12.690 1.00 90.31 205 PRO A CA 1
ATOM 1553 C C . PRO A 1 205 ? 9.727 -18.879 -12.336 1.00 90.31 205 PRO A C 1
ATOM 1555 O O . PRO A 1 205 ? 9.233 -19.583 -13.217 1.00 90.31 205 PRO A O 1
ATOM 1558 N N . LYS A 1 206 ? 9.332 -18.952 -11.059 1.00 89.88 206 LYS A N 1
ATOM 1559 C CA . LYS A 1 206 ? 8.212 -19.798 -10.606 1.00 89.88 206 LYS A CA 1
ATOM 1560 C C . LYS A 1 206 ? 6.897 -19.381 -11.264 1.00 89.88 206 LYS A C 1
ATOM 1562 O O . LYS A 1 206 ? 6.112 -20.220 -11.690 1.00 89.88 206 LYS A O 1
ATOM 1567 N N . PHE A 1 207 ? 6.695 -18.068 -11.360 1.00 90.12 207 PHE A N 1
ATOM 1568 C CA . PHE A 1 207 ? 5.552 -17.437 -12.006 1.00 90.12 207 PHE A CA 1
ATOM 1569 C C . PHE A 1 207 ? 5.999 -16.220 -12.806 1.00 90.12 207 PHE A C 1
ATOM 1571 O O . PHE A 1 207 ? 6.981 -15.554 -12.463 1.00 90.12 207 PHE A O 1
ATOM 1578 N N . LYS A 1 208 ? 5.243 -15.907 -13.856 1.00 89.44 208 LYS A N 1
ATOM 1579 C CA . LYS A 1 208 ? 5.370 -14.649 -14.587 1.00 89.44 208 LYS A CA 1
ATOM 1580 C C . LYS A 1 208 ? 4.289 -13.695 -14.122 1.00 89.44 208 LYS A C 1
ATOM 1582 O O . LYS A 1 208 ? 3.109 -14.017 -14.239 1.00 89.44 208 LYS A O 1
ATOM 1587 N N . THR A 1 209 ? 4.690 -12.550 -13.594 1.00 92.25 209 THR A N 1
ATOM 1588 C CA . THR A 1 209 ? 3.780 -11.485 -13.187 1.00 92.25 209 THR A CA 1
ATOM 1589 C C . THR A 1 209 ? 4.020 -10.248 -14.041 1.00 92.25 209 THR A C 1
ATOM 1591 O O . THR A 1 209 ? 5.079 -10.076 -14.651 1.00 92.25 209 THR A O 1
ATOM 1594 N N . ALA A 1 210 ? 3.008 -9.392 -14.105 1.00 92.62 210 ALA A N 1
ATOM 1595 C CA . ALA A 1 210 ? 3.120 -8.077 -14.702 1.00 92.62 210 ALA A CA 1
ATOM 1596 C C . ALA A 1 210 ? 2.573 -7.036 -13.728 1.00 92.62 210 ALA A C 1
ATOM 1598 O O . ALA A 1 210 ? 1.531 -7.255 -13.104 1.00 92.62 210 ALA A O 1
ATOM 1599 N N . LEU A 1 211 ? 3.269 -5.909 -13.615 1.00 93.12 211 LEU A N 1
ATOM 1600 C CA . LEU A 1 211 ? 2.789 -4.728 -12.917 1.00 93.12 211 LEU A CA 1
ATOM 1601 C C . LEU A 1 211 ? 2.336 -3.715 -13.965 1.00 93.12 211 LEU A C 1
ATOM 1603 O O . LEU A 1 211 ? 3.159 -3.056 -14.600 1.00 93.12 211 LEU A O 1
ATOM 1607 N N . VAL A 1 212 ? 1.017 -3.638 -14.143 1.00 91.69 212 VAL A N 1
ATOM 1608 C CA . VAL A 1 212 ? 0.375 -2.774 -15.136 1.00 91.69 212 VAL A CA 1
ATOM 1609 C C . VAL A 1 212 ? 0.147 -1.389 -14.546 1.00 91.69 212 VAL A C 1
ATOM 1611 O O . VAL A 1 212 ? -0.438 -1.243 -13.472 1.00 91.69 212 VAL A O 1
ATOM 1614 N N . GLN A 1 213 ? 0.594 -0.373 -15.266 1.00 90.81 213 GLN A N 1
ATOM 1615 C CA . GLN A 1 213 ? 0.561 1.021 -14.867 1.00 90.81 213 GLN A CA 1
ATOM 1616 C C . GLN A 1 213 ? -0.271 1.843 -15.851 1.00 90.81 213 GLN A C 1
ATOM 1618 O O . GLN A 1 213 ? -0.488 1.482 -17.004 1.00 90.81 213 GLN A O 1
ATOM 1623 N N . ILE A 1 214 ? -0.747 2.994 -15.382 1.00 91.19 214 ILE A N 1
ATOM 1624 C CA . ILE A 1 214 ? -1.487 3.951 -16.207 1.00 91.19 214 ILE A CA 1
ATOM 1625 C C . ILE A 1 214 ? -0.619 5.185 -16.406 1.00 91.19 214 ILE A C 1
ATOM 1627 O O . ILE A 1 214 ? -0.026 5.673 -15.448 1.00 91.19 214 ILE A O 1
ATOM 1631 N N . TYR A 1 215 ? -0.565 5.706 -17.630 1.00 91.31 215 TYR A N 1
ATOM 1632 C CA . TYR A 1 215 ? 0.065 6.986 -17.943 1.00 91.31 215 TYR A CA 1
ATOM 1633 C C . TYR A 1 215 ? -0.943 7.890 -18.653 1.00 91.31 215 TYR A C 1
ATOM 1635 O O . TYR A 1 215 ? -1.452 7.554 -19.726 1.00 91.31 215 TYR A O 1
ATOM 1643 N N . VAL A 1 216 ? -1.236 9.051 -18.069 1.00 93.75 216 VAL A N 1
ATOM 1644 C CA . VAL A 1 216 ? -2.202 10.002 -18.624 1.00 93.75 216 VAL A CA 1
ATOM 1645 C C . VAL A 1 216 ? -1.457 11.068 -19.418 1.00 93.75 216 VAL A C 1
ATOM 1647 O O . VAL A 1 216 ? -0.908 12.004 -18.851 1.00 93.75 216 VAL A O 1
ATOM 1650 N N . ARG A 1 217 ? -1.469 10.954 -20.753 1.00 92.56 217 ARG A N 1
ATOM 1651 C CA . ARG A 1 217 ? -0.700 11.828 -21.667 1.00 92.56 217 ARG A CA 1
ATOM 1652 C C . ARG A 1 217 ? -0.952 13.327 -21.492 1.00 92.56 217 ARG A C 1
ATOM 1654 O O . ARG A 1 217 ? -0.081 14.124 -21.808 1.00 92.56 217 ARG A O 1
ATOM 1661 N N . SER A 1 218 ? -2.146 13.708 -21.045 1.00 94.44 218 SER A N 1
ATOM 1662 C CA . SER A 1 218 ? -2.518 15.110 -20.838 1.00 94.44 218 SER A CA 1
ATOM 1663 C C . SER A 1 218 ? -2.112 15.661 -19.469 1.00 94.44 218 SER A C 1
ATOM 1665 O O . SER A 1 218 ? -2.357 16.834 -19.211 1.00 94.44 218 SER A O 1
ATOM 1667 N N . GLN A 1 219 ? -1.577 14.828 -18.572 1.00 92.69 219 GLN A N 1
ATOM 1668 C CA . GLN A 1 219 ? -1.169 15.235 -17.230 1.00 92.69 219 GLN A CA 1
ATOM 1669 C C . GLN A 1 219 ? 0.347 15.451 -17.173 1.00 92.69 219 GLN A C 1
ATOM 1671 O O . GLN A 1 219 ? 1.087 14.663 -17.773 1.00 92.69 219 GLN A O 1
ATOM 1676 N N . PRO A 1 220 ? 0.828 16.463 -16.427 1.00 88.94 220 PRO A N 1
ATOM 1677 C CA . PRO A 1 220 ? 2.249 16.612 -16.128 1.00 88.94 220 PRO A CA 1
ATOM 1678 C C . PRO A 1 220 ? 2.839 15.300 -15.603 1.00 88.94 220 PRO A C 1
ATOM 1680 O O . PRO A 1 220 ? 2.210 14.612 -14.796 1.00 88.94 220 PRO A O 1
ATOM 1683 N N . PHE A 1 221 ? 4.016 14.931 -16.114 1.00 87.88 221 PHE A N 1
ATOM 1684 C CA . PHE A 1 221 ? 4.736 13.691 -15.782 1.00 87.88 221 PHE A CA 1
ATOM 1685 C C . PHE A 1 221 ? 3.960 12.379 -16.038 1.00 87.88 221 PHE A C 1
ATOM 1687 O O . PHE A 1 221 ? 4.473 11.301 -15.754 1.00 87.88 221 PHE A O 1
ATOM 1694 N N . GLY A 1 222 ? 2.748 12.435 -16.605 1.00 91.12 222 GLY A N 1
ATOM 1695 C CA . GLY A 1 222 ? 1.853 11.288 -16.783 1.00 91.12 222 GLY A CA 1
ATOM 1696 C C . GLY A 1 222 ? 0.891 11.021 -15.628 1.00 91.12 222 GLY A C 1
ATOM 1697 O O . GLY A 1 222 ? 0.137 10.046 -15.699 1.00 91.12 222 GLY A O 1
ATOM 1698 N N . GLY A 1 223 ? 0.906 11.858 -14.586 1.00 92.38 223 GLY A N 1
ATOM 1699 C CA . GLY A 1 223 ? 0.084 11.719 -13.383 1.00 92.38 223 GLY A CA 1
ATOM 1700 C C . GLY A 1 223 ? 0.781 12.236 -12.121 1.00 92.38 223 GLY A C 1
ATOM 1701 O O . GLY A 1 223 ? 2.004 12.311 -12.053 1.00 92.38 223 GLY A O 1
ATOM 1702 N N . SER A 1 224 ? -0.006 12.547 -11.088 1.00 89.69 224 SER A N 1
ATOM 1703 C CA . SER A 1 224 ? 0.480 13.038 -9.785 1.00 89.69 224 SER A CA 1
ATOM 1704 C C . SER A 1 224 ? 1.095 11.946 -8.898 1.00 89.69 224 SER A C 1
ATOM 1706 O O . SER A 1 224 ? 1.186 12.103 -7.684 1.00 89.69 224 SER A O 1
ATOM 1708 N N . ASP A 1 225 ? 1.432 10.796 -9.466 1.00 91.81 225 ASP A N 1
ATOM 1709 C CA . ASP A 1 225 ? 2.033 9.661 -8.775 1.00 91.81 225 ASP A CA 1
ATOM 1710 C C . ASP A 1 225 ? 3.271 9.129 -9.511 1.00 91.81 225 ASP A C 1
ATOM 1712 O O . ASP A 1 225 ? 3.722 8.014 -9.247 1.00 91.81 225 ASP A O 1
ATOM 1716 N N . LYS A 1 226 ? 3.832 9.922 -10.430 1.00 95.00 226 LYS A N 1
ATOM 1717 C CA . LYS A 1 226 ? 4.913 9.508 -11.326 1.00 95.00 226 LYS A CA 1
ATOM 1718 C C . LYS A 1 226 ? 6.290 9.976 -10.879 1.00 95.00 226 LYS A C 1
ATOM 1720 O O . LYS A 1 226 ? 6.434 11.052 -10.304 1.00 95.00 226 LYS A O 1
ATOM 1725 N N . SER A 1 227 ? 7.283 9.149 -11.177 1.00 95.62 227 SER A N 1
ATOM 1726 C CA . SER A 1 227 ? 8.701 9.505 -11.218 1.00 95.62 227 SER A CA 1
ATOM 1727 C C . SER A 1 227 ? 9.079 10.019 -12.604 1.00 95.62 227 SER A C 1
ATOM 1729 O O . SER A 1 227 ? 8.319 9.872 -13.566 1.00 95.62 227 SER A O 1
ATOM 1731 N N . ALA A 1 228 ? 10.282 10.578 -12.722 1.00 95.00 228 ALA A N 1
ATOM 1732 C CA . ALA A 1 228 ? 10.751 11.225 -13.941 1.00 95.00 228 ALA A CA 1
ATOM 1733 C C . ALA A 1 228 ? 10.752 10.274 -15.142 1.00 95.00 228 ALA A C 1
ATOM 1735 O O . ALA A 1 228 ? 10.427 10.694 -16.248 1.00 95.00 228 ALA A O 1
ATOM 1736 N N . ASN A 1 229 ? 11.028 8.985 -14.918 1.00 92.81 229 ASN A N 1
ATOM 1737 C CA . ASN A 1 229 ? 11.027 7.947 -15.947 1.00 92.81 229 ASN A CA 1
ATOM 1738 C C . ASN A 1 229 ? 9.629 7.443 -16.351 1.00 92.81 229 ASN A C 1
ATOM 1740 O O . ASN A 1 229 ? 9.545 6.540 -17.173 1.00 92.81 229 ASN A O 1
ATOM 1744 N N . GLY A 1 230 ? 8.538 8.008 -15.820 1.00 92.56 230 GLY A N 1
ATOM 1745 C CA . GLY A 1 230 ? 7.156 7.675 -16.190 1.00 92.56 230 GLY A CA 1
ATOM 1746 C C . GLY A 1 230 ? 6.545 6.491 -15.430 1.00 92.56 230 GLY A C 1
ATOM 1747 O O . GLY A 1 230 ? 5.340 6.229 -15.564 1.00 92.56 230 GLY A O 1
ATOM 1748 N N . HIS A 1 231 ? 7.326 5.803 -14.595 1.00 95.12 231 HIS A N 1
ATOM 1749 C CA . HIS A 1 231 ? 6.793 4.823 -13.655 1.00 95.12 231 HIS A CA 1
ATOM 1750 C C . HIS A 1 231 ? 6.082 5.494 -12.488 1.00 95.12 231 HIS A C 1
ATOM 1752 O O . HIS A 1 231 ? 6.357 6.639 -12.136 1.00 95.12 231 HIS A O 1
ATOM 1758 N N . ARG A 1 232 ? 5.151 4.771 -11.863 1.00 95.31 232 ARG A N 1
ATOM 1759 C CA . ARG A 1 232 ? 4.628 5.174 -10.557 1.00 95.31 232 ARG A CA 1
ATOM 1760 C C . ARG A 1 232 ? 5.749 5.102 -9.516 1.00 95.31 232 ARG A C 1
ATOM 1762 O O . ARG A 1 232 ? 6.523 4.146 -9.550 1.00 95.31 232 ARG A O 1
ATOM 1769 N N . TYR A 1 233 ? 5.814 6.052 -8.586 1.00 95.75 233 TYR A N 1
ATOM 1770 C CA . TYR A 1 233 ? 6.958 6.220 -7.672 1.00 95.75 233 TYR A CA 1
ATOM 1771 C C . TYR A 1 233 ? 7.299 4.998 -6.793 1.00 95.75 233 TYR A C 1
ATOM 1773 O O . TYR A 1 233 ? 8.396 4.908 -6.252 1.00 95.75 233 TYR A O 1
ATOM 1781 N N . ASP A 1 234 ? 6.382 4.044 -6.625 1.00 96.56 234 ASP A N 1
ATOM 1782 C CA . ASP A 1 234 ? 6.555 2.830 -5.817 1.00 96.56 234 ASP A CA 1
ATOM 1783 C C . ASP A 1 234 ? 6.555 1.528 -6.638 1.00 96.56 234 ASP A C 1
ATOM 1785 O O . ASP A 1 234 ? 6.570 0.434 -6.074 1.00 96.56 234 ASP A O 1
ATOM 1789 N N . THR A 1 235 ? 6.613 1.639 -7.966 1.00 96.44 235 THR A N 1
ATOM 1790 C CA . THR A 1 235 ? 6.687 0.508 -8.908 1.00 96.44 235 THR A CA 1
ATOM 1791 C C . THR A 1 235 ? 7.849 -0.427 -8.586 1.00 96.44 235 THR A C 1
ATOM 1793 O O . THR A 1 235 ? 7.690 -1.647 -8.553 1.00 96.44 235 THR A O 1
ATOM 1796 N N . ILE A 1 236 ? 9.024 0.152 -8.339 1.00 97.56 236 ILE A N 1
ATOM 1797 C CA . ILE A 1 236 ? 10.280 -0.589 -8.231 1.00 97.56 236 ILE A CA 1
ATOM 1798 C C . ILE A 1 236 ? 10.319 -1.474 -6.977 1.00 97.56 236 ILE A C 1
ATOM 1800 O O . ILE A 1 236 ? 10.565 -2.671 -7.130 1.00 97.56 236 ILE A O 1
ATOM 1804 N N . PRO A 1 237 ? 9.998 -0.987 -5.758 1.00 98.00 237 PRO A N 1
ATOM 1805 C CA . PRO A 1 237 ? 9.872 -1.864 -4.595 1.00 98.00 237 PRO A CA 1
ATOM 1806 C C . PRO A 1 237 ? 8.894 -3.028 -4.801 1.00 98.00 237 PRO A C 1
ATOM 1808 O O . PRO A 1 237 ? 9.216 -4.162 -4.447 1.00 98.00 237 PRO A O 1
ATOM 1811 N N . ILE A 1 238 ? 7.729 -2.777 -5.413 1.00 97.69 238 ILE A N 1
ATOM 1812 C CA . ILE A 1 238 ? 6.718 -3.815 -5.670 1.00 97.69 238 IL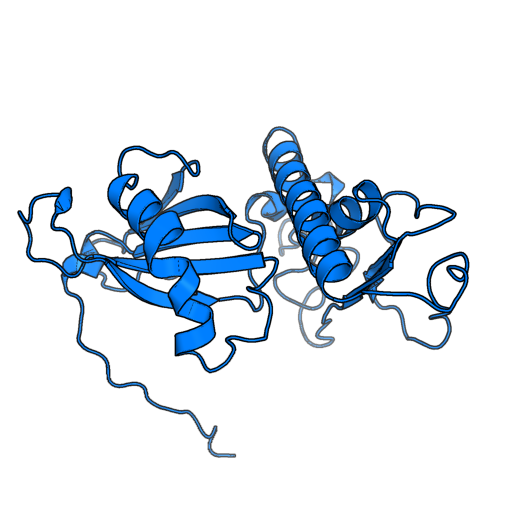E A CA 1
ATOM 1813 C C . ILE A 1 238 ? 7.285 -4.888 -6.607 1.00 97.69 238 ILE A C 1
ATOM 1815 O O . ILE A 1 238 ? 7.216 -6.082 -6.306 1.00 97.69 238 ILE A O 1
ATOM 1819 N N . ALA A 1 239 ? 7.879 -4.475 -7.728 1.00 97.88 239 ALA A N 1
ATOM 1820 C CA . ALA A 1 239 ? 8.441 -5.393 -8.709 1.00 97.88 239 ALA A CA 1
ATOM 1821 C C . ALA A 1 239 ? 9.638 -6.179 -8.158 1.00 97.88 239 ALA A C 1
ATOM 1823 O O . ALA A 1 239 ? 9.708 -7.397 -8.329 1.00 97.88 239 ALA A O 1
ATOM 1824 N N . ASN A 1 240 ? 10.525 -5.517 -7.415 1.00 98.56 240 ASN A N 1
ATOM 1825 C CA . ASN A 1 240 ? 11.668 -6.156 -6.767 1.00 98.56 240 ASN A CA 1
ATOM 1826 C C . ASN A 1 240 ? 11.240 -7.195 -5.727 1.00 98.56 240 ASN A C 1
ATOM 1828 O O . ASN A 1 240 ? 11.886 -8.236 -5.606 1.00 98.56 240 ASN A O 1
ATOM 1832 N N . GLY A 1 241 ? 10.126 -6.967 -5.031 1.00 98.38 241 GLY A N 1
ATOM 1833 C CA . GLY A 1 241 ? 9.529 -7.957 -4.142 1.00 98.38 241 GLY A CA 1
ATOM 1834 C C . GLY A 1 241 ? 9.152 -9.255 -4.855 1.00 98.38 241 GLY A C 1
ATOM 1835 O O . GLY A 1 241 ? 9.484 -10.353 -4.393 1.00 98.38 241 GLY A O 1
ATOM 1836 N N . MET A 1 242 ? 8.506 -9.137 -6.019 1.00 97.94 242 MET A N 1
ATOM 1837 C CA . MET A 1 242 ? 8.161 -10.287 -6.863 1.00 97.94 242 MET A CA 1
ATOM 1838 C C . MET A 1 242 ? 9.418 -11.038 -7.320 1.00 97.94 242 MET A C 1
ATOM 1840 O O . MET A 1 242 ? 9.485 -12.263 -7.190 1.00 97.94 242 MET A O 1
ATOM 1844 N N . ILE A 1 243 ? 10.428 -10.293 -7.780 1.00 97.44 243 ILE A N 1
ATOM 1845 C CA . ILE A 1 243 ? 11.715 -10.819 -8.257 1.00 97.44 243 ILE A CA 1
ATOM 1846 C C . ILE A 1 243 ? 12.439 -11.605 -7.165 1.00 97.44 243 ILE A C 1
ATOM 1848 O O . ILE A 1 243 ? 12.787 -12.771 -7.360 1.00 97.44 243 ILE A O 1
ATOM 1852 N N . LYS A 1 244 ? 12.580 -11.023 -5.972 1.00 98.25 244 LYS A N 1
ATOM 1853 C CA . LYS A 1 244 ? 13.200 -11.687 -4.815 1.00 98.25 244 LYS A CA 1
ATOM 1854 C C . LYS A 1 244 ? 12.442 -12.926 -4.348 1.00 98.25 244 LYS A C 1
ATOM 1856 O O . LYS A 1 244 ? 13.042 -13.838 -3.787 1.00 98.25 244 LYS A O 1
ATOM 1861 N N . SER A 1 245 ? 11.140 -12.990 -4.611 1.00 97.81 245 SER A N 1
ATOM 1862 C CA . SER A 1 245 ? 10.313 -14.166 -4.312 1.00 97.81 245 SER A CA 1
ATOM 1863 C C . SER A 1 245 ? 10.439 -15.276 -5.370 1.00 97.81 245 SER A C 1
ATOM 1865 O O . SER A 1 245 ? 9.774 -16.312 -5.281 1.00 97.81 245 SER A O 1
ATOM 1867 N N . GLY A 1 246 ? 11.321 -15.101 -6.361 1.00 94.50 246 GLY A N 1
ATOM 1868 C CA . GLY A 1 246 ? 11.595 -16.070 -7.421 1.00 94.50 246 GLY A CA 1
ATOM 1869 C C . GLY A 1 246 ? 10.588 -16.026 -8.571 1.00 94.50 246 GLY A C 1
ATOM 1870 O O . GLY A 1 246 ? 10.468 -17.001 -9.312 1.00 94.50 246 GLY A O 1
ATOM 1871 N N . MET A 1 247 ? 9.840 -14.932 -8.712 1.00 94.38 247 MET A N 1
ATOM 1872 C CA . MET A 1 247 ? 8.932 -14.687 -9.835 1.00 94.38 247 MET A CA 1
ATOM 1873 C C . MET A 1 247 ? 9.560 -13.672 -10.791 1.00 94.38 247 MET A C 1
ATOM 1875 O O . MET A 1 247 ? 10.382 -12.869 -10.381 1.00 94.38 247 MET A O 1
ATOM 1879 N N . SER A 1 248 ? 9.184 -13.684 -12.065 1.00 93.88 248 SER A N 1
ATOM 1880 C CA . SER A 1 248 ? 9.509 -12.552 -12.949 1.00 93.88 248 SER A CA 1
ATOM 1881 C C . SER A 1 248 ? 8.424 -11.492 -12.816 1.00 93.88 248 SER A C 1
ATOM 1883 O O . SER A 1 248 ? 7.269 -11.860 -12.618 1.00 93.88 248 SER A O 1
ATOM 1885 N N . CYS A 1 2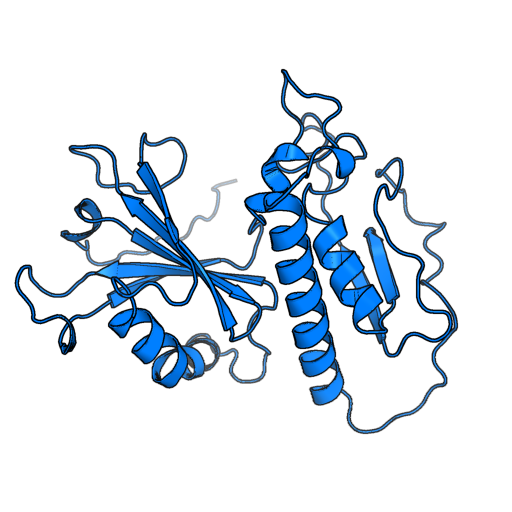49 ? 8.782 -10.214 -12.927 1.00 94.38 249 CYS A N 1
ATOM 1886 C CA . CYS A 1 249 ? 7.840 -9.099 -12.903 1.00 94.38 249 CYS A CA 1
ATOM 1887 C C . CYS A 1 249 ? 8.128 -8.141 -14.056 1.00 94.38 249 CYS A C 1
ATOM 1889 O O . CYS A 1 249 ? 9.158 -7.465 -14.072 1.00 94.38 249 CYS A O 1
ATOM 1891 N N . GLN A 1 250 ? 7.216 -8.106 -15.023 1.00 91.62 250 GLN A N 1
ATOM 1892 C CA . GLN A 1 250 ? 7.291 -7.234 -16.187 1.00 91.62 250 GLN A CA 1
ATOM 1893 C C . GLN A 1 250 ? 6.534 -5.928 -15.928 1.00 91.62 250 GLN A C 1
ATOM 1895 O O . GLN A 1 250 ? 5.370 -5.955 -15.534 1.00 91.62 250 GLN A O 1
ATOM 1900 N N . LEU A 1 251 ? 7.180 -4.785 -16.152 1.00 93.69 251 LEU A N 1
ATOM 1901 C CA . LEU A 1 251 ? 6.537 -3.476 -16.044 1.00 93.69 251 LEU A CA 1
ATOM 1902 C C . LEU A 1 251 ? 5.831 -3.156 -17.367 1.00 93.69 251 LEU A C 1
ATOM 1904 O O . LEU A 1 251 ? 6.465 -3.216 -18.423 1.00 93.69 251 LEU A O 1
ATOM 1908 N N . ILE A 1 252 ? 4.529 -2.861 -17.307 1.00 89.56 252 ILE A N 1
ATOM 1909 C CA . ILE A 1 252 ? 3.679 -2.563 -18.474 1.00 89.56 252 ILE A CA 1
ATOM 1910 C C . ILE A 1 252 ? 2.996 -1.216 -18.279 1.00 89.56 252 ILE A C 1
ATOM 1912 O O . ILE A 1 252 ? 2.422 -1.014 -17.186 1.00 89.56 252 ILE A O 1
#

Radius of gyration: 20.28 Å; chains: 1; bounding box: 44×52×58 Å

Sequence (252 aa):
KAAGGQLVDQRFCPRIVEGEVRFNMIGDTCTGIIHKKPKEGGISAVGGTGSIYTFYGPDEEKFKTLTTNYLKRDLRKVMPSLGLAKEPIPLWWTTDFILSSPVGTPEDQEKWIVGEFNCSCVGISKCLAAYCKDDTPQASYDDIKGDDLKEATRMGDLMGVKALGILDKANQPPRSPPSLGPVDISSITRIAMDDNGLLEQPAAPKFKTALVQIYVRSQPFGGSDKSANGHRYDTIPIANGMIKSGMSCQLI

InterPro domains:
  IPR049212 Domain of unknown function DUF6815 [PF20668] (18-123)

pLDDT: mean 91.16, std 10.73, range [42.0, 98.56]

Foldseek 3Di:
DPPPDDDDDDDDAVQCQVFKKKFKDAQLDTAKIKGQHADVVDNDSDPPRPTDIDIGGLCDPVCNLVSVCCSPPPVLVVCVVVVNNVPGGARTKMWMWGWRDDPPPPPNRTDIDTPDIGPDPDDLPLLCQQFADPVRLQRHLVSRDDVSNVSLLVSLLSSLVVVVVNVVVVQPDDDDQQDFDADPPVVPDDQFQDLPLADDAARRAPEEEEDEDAACPVDRLRDRQHGNRSDGSSVRSNQNSNRVSRHHYHYD